Protein AF-A0A933G7M0-F1 (afdb_monomer_lite)

Secondary structure (DSSP, 8-state):
--HHHHHHHHHHHHHHS--TT--SS-GGGHHHHHHHHHTHHHHHHHHHHHHS-STTSGGGG-HHHHHHHHHHHHHHHHHHH---HHHHHHHHHHHHHHHHHHHHTTS-B-TTTTT----B------HHHHHHHHHHHHHHHHHHHHHHHHHHHHTS---S-TTHHHHHHHHSHHHHHHHHHHHHHHHHHHHHHHHHHHHHHHHHHHHHHTT-HHHHHHHHHHHHTSPPPSSTTHHHHHHHHHHHHTT-HHHHHHHHHHHHHH-TT-HHHHHHHHHHHHTSSS-HHHHHHHHHHHHHHHHHT-TT-TTHHHHHHHHHHHTT-PPP--S---------PPPP---

pLDDT: mean 84.25, std 14.49, range [33.34, 98.56]

Radius of gyration: 27.5 Å; chains: 1; bounding box: 57×63×83 Å

Sequence (343 aa):
MPVIGHAFVGLATAIEAAPATGLRRNPAIWAPGLVALAYLPDIVGRAVAFFRPGPWREMGHSVLLAVPLALISATGLVLLFGLTWRRSAVVASVSLGAHIGLDLLSGDHLLLWPASSASIGLSLAEEARAFILELLVFPALFVLFLLVRRVWTGHHPSGEGGSSAAAAFRTGGWSGVGLTALILVAASVTHGLGWLRHHQMAAAWNKCRQRDFAGALVLFDRASCWPAMPKPGRVDYARAEAHWAMGNRAAAEEYYLRSYRADPSYFWCVVDLANLYASAGQPLEWRRRHAEPYLQRLRTEFTDQPERLNLLARIDRKLGLEQPTSMSAAVAPSAVTVPSGPP

Structure (mmCIF, N/CA/C/O backbone):
data_AF-A0A933G7M0-F1
#
_entry.id   AF-A0A933G7M0-F1
#
loop_
_atom_site.group_PDB
_atom_site.id
_atom_site.type_symbol
_atom_site.label_atom_id
_atom_site.label_alt_id
_atom_site.label_comp_id
_atom_site.label_asym_id
_atom_site.label_entity_id
_atom_site.label_seq_id
_atom_site.pdbx_PDB_ins_code
_atom_site.Cartn_x
_atom_site.Cartn_y
_atom_site.Cartn_z
_atom_site.occupancy
_atom_site.B_iso_or_equiv
_atom_site.auth_seq_id
_atom_site.auth_comp_id
_atom_site.auth_asym_id
_atom_site.auth_atom_id
_atom_site.pdbx_PDB_model_num
ATOM 1 N N . MET A 1 1 ? -1.318 4.180 -7.403 1.00 63.06 1 MET A N 1
ATOM 2 C CA . MET A 1 1 ? 0.050 3.937 -7.903 1.00 63.06 1 MET A CA 1
ATOM 3 C C . MET A 1 1 ? -0.054 3.294 -9.274 1.00 63.06 1 MET A C 1
ATOM 5 O O . MET A 1 1 ? -0.647 2.214 -9.351 1.00 63.06 1 MET A O 1
ATOM 9 N N . PRO A 1 2 ? 0.481 3.942 -10.318 1.00 74.25 2 PRO A N 1
ATOM 10 C CA . PRO A 1 2 ? 0.277 3.592 -11.708 1.00 74.25 2 PRO A CA 1
ATOM 11 C C . PRO A 1 2 ? 1.276 2.535 -12.161 1.00 74.25 2 PRO A C 1
ATOM 13 O O . PRO A 1 2 ? 2.235 2.791 -12.891 1.00 74.25 2 PRO A O 1
ATOM 16 N N . VAL A 1 3 ? 1.063 1.309 -11.706 1.00 79.38 3 VAL A N 1
ATOM 17 C CA . VAL A 1 3 ? 2.051 0.238 -11.855 1.00 79.38 3 VAL A CA 1
ATOM 18 C C . VAL A 1 3 ? 2.267 -0.140 -13.299 1.00 79.38 3 VAL A C 1
ATOM 20 O O . VAL A 1 3 ? 3.405 -0.372 -13.697 1.00 79.38 3 VAL A O 1
ATOM 23 N N . ILE A 1 4 ? 1.212 -0.151 -14.105 1.00 84.00 4 ILE A N 1
ATOM 24 C CA . ILE A 1 4 ? 1.349 -0.395 -15.539 1.00 84.00 4 ILE A CA 1
ATOM 25 C C . ILE A 1 4 ? 2.168 0.739 -16.177 1.00 84.00 4 ILE A C 1
ATOM 27 O O . ILE A 1 4 ? 3.066 0.480 -16.980 1.00 84.00 4 ILE A O 1
ATOM 31 N N . GLY A 1 5 ? 1.940 1.982 -15.745 1.00 85.12 5 GLY A N 1
ATOM 32 C CA . GLY A 1 5 ? 2.706 3.149 -16.174 1.00 85.12 5 GLY A CA 1
ATOM 33 C C . GLY A 1 5 ? 4.204 3.028 -15.905 1.00 85.12 5 GLY A C 1
ATOM 34 O O . GLY A 1 5 ? 4.998 3.304 -16.803 1.00 85.12 5 GLY A O 1
ATOM 35 N N . HIS A 1 6 ? 4.604 2.530 -14.732 1.00 89.19 6 HIS A N 1
ATOM 36 C CA . HIS A 1 6 ? 6.018 2.316 -14.389 1.00 89.19 6 HIS A CA 1
ATOM 37 C C . HIS A 1 6 ? 6.713 1.355 -15.359 1.00 89.19 6 HIS A C 1
ATOM 39 O O . HIS A 1 6 ? 7.817 1.634 -15.834 1.00 89.19 6 HIS A O 1
ATOM 45 N N . ALA A 1 7 ? 6.055 0.258 -15.739 1.00 88.38 7 ALA A N 1
ATOM 46 C CA . ALA A 1 7 ? 6.636 -0.648 -16.722 1.00 88.38 7 ALA A CA 1
ATOM 47 C C . ALA A 1 7 ? 6.765 -0.010 -18.109 1.00 88.38 7 ALA A C 1
ATOM 49 O O . ALA A 1 7 ? 7.774 -0.216 -18.785 1.00 88.38 7 ALA A O 1
ATOM 50 N N . PHE A 1 8 ? 5.790 0.799 -18.530 1.00 87.50 8 PHE A N 1
ATOM 51 C CA . PHE A 1 8 ? 5.883 1.524 -19.797 1.00 87.50 8 PHE A CA 1
ATOM 52 C C . PHE A 1 8 ? 6.960 2.609 -19.785 1.00 87.50 8 PHE A C 1
ATOM 54 O O . PHE A 1 8 ? 7.639 2.779 -20.797 1.00 87.50 8 PHE A O 1
ATOM 61 N N . VAL A 1 9 ? 7.198 3.270 -18.648 1.00 89.06 9 VAL A N 1
ATOM 62 C CA . VAL A 1 9 ? 8.364 4.147 -18.457 1.00 89.06 9 VAL A CA 1
ATOM 63 C C . VAL A 1 9 ? 9.659 3.361 -18.639 1.00 89.06 9 VAL A C 1
ATOM 65 O O . VAL A 1 9 ? 10.527 3.794 -19.397 1.00 89.06 9 VAL A O 1
ATOM 68 N N . GLY A 1 10 ? 9.785 2.186 -18.019 1.00 88.50 10 GLY A N 1
ATOM 69 C CA . GLY A 1 10 ? 10.958 1.328 -18.195 1.00 88.50 10 GLY A CA 1
ATOM 70 C C . GLY A 1 10 ? 11.163 0.890 -19.649 1.00 88.50 10 GLY A C 1
ATOM 71 O O . GLY A 1 10 ? 12.285 0.922 -20.154 1.00 88.50 10 GLY A O 1
ATOM 72 N N . LEU A 1 11 ? 10.081 0.560 -20.362 1.00 88.12 11 LEU A N 1
ATOM 73 C CA . LEU A 1 11 ? 10.127 0.191 -21.779 1.00 88.12 11 LEU A CA 1
ATOM 74 C C . LEU A 1 11 ? 10.505 1.361 -22.686 1.00 88.12 11 LEU A C 1
ATOM 76 O O . LEU A 1 11 ? 11.382 1.207 -23.535 1.00 88.12 11 LEU A O 1
ATOM 80 N N . ALA A 1 12 ? 9.885 2.526 -22.504 1.00 87.06 12 ALA A N 1
ATOM 81 C CA . ALA A 1 12 ? 10.227 3.735 -23.247 1.00 87.06 12 ALA A CA 1
ATOM 82 C C . ALA A 1 12 ? 11.693 4.118 -23.003 1.00 87.06 12 ALA A C 1
ATOM 84 O O . ALA A 1 12 ? 12.441 4.347 -23.953 1.00 87.06 12 ALA A O 1
ATOM 85 N N . THR A 1 13 ? 12.141 4.059 -21.745 1.00 87.50 13 THR A N 1
ATOM 86 C CA . THR A 1 13 ? 13.546 4.268 -21.379 1.00 87.50 13 THR A CA 1
ATOM 87 C C . THR A 1 13 ? 14.458 3.269 -22.087 1.00 87.50 13 THR A C 1
ATOM 89 O O . THR A 1 13 ? 15.467 3.669 -22.662 1.00 87.50 13 THR A O 1
ATOM 92 N N . ALA A 1 14 ? 14.105 1.981 -22.121 1.00 88.12 14 ALA A N 1
ATOM 93 C CA . ALA A 1 14 ? 14.899 0.960 -22.805 1.00 88.12 14 ALA A CA 1
ATOM 94 C C . ALA A 1 14 ? 15.007 1.190 -24.310 1.00 88.12 14 ALA A C 1
ATOM 96 O O . ALA A 1 14 ? 16.059 0.939 -24.903 1.00 88.12 14 ALA A O 1
ATOM 97 N N . ILE A 1 15 ? 13.931 1.680 -24.912 1.00 85.44 15 ILE A N 1
ATOM 98 C CA . ILE A 1 15 ? 13.841 1.975 -26.333 1.00 85.44 15 ILE A CA 1
ATOM 99 C C . ILE A 1 15 ? 14.702 3.188 -26.712 1.00 85.44 15 ILE A C 1
ATOM 101 O O . ILE A 1 15 ? 15.430 3.124 -27.706 1.00 85.44 15 ILE A O 1
ATOM 105 N N . GLU A 1 16 ? 14.637 4.270 -25.935 1.00 86.19 16 GLU A N 1
ATOM 106 C CA . GLU A 1 16 ? 15.383 5.509 -26.201 1.00 86.19 16 GLU A CA 1
ATOM 107 C C . GLU A 1 16 ? 16.853 5.408 -25.798 1.00 86.19 16 GLU A C 1
ATOM 109 O O . GLU A 1 16 ? 17.745 5.916 -26.477 1.00 86.19 16 GLU A O 1
ATOM 114 N N . ALA A 1 17 ? 17.140 4.699 -24.710 1.00 86.06 17 ALA A N 1
ATOM 115 C CA . ALA A 1 17 ? 18.491 4.570 -24.195 1.00 86.06 17 ALA A CA 1
ATOM 116 C C . ALA A 1 17 ? 19.288 3.423 -24.825 1.00 86.06 17 ALA A C 1
ATOM 118 O O . ALA A 1 17 ? 20.435 3.211 -24.417 1.00 86.06 17 ALA A O 1
ATOM 119 N N . ALA A 1 18 ? 18.749 2.710 -25.818 1.00 82.25 18 ALA A N 1
ATOM 120 C CA . ALA A 1 18 ? 19.466 1.644 -26.511 1.00 82.25 18 ALA A CA 1
ATOM 121 C C . ALA A 1 18 ? 20.740 2.184 -27.211 1.00 82.25 18 ALA A C 1
ATOM 123 O O . ALA A 1 18 ? 20.692 3.193 -27.924 1.00 82.25 18 ALA A O 1
ATOM 124 N N . PRO A 1 19 ? 21.926 1.589 -26.996 1.00 74.69 19 PRO A N 1
ATOM 125 C CA . PRO A 1 19 ? 23.157 2.030 -27.656 1.00 74.69 19 PRO A CA 1
ATOM 126 C C . PRO A 1 19 ? 23.149 1.764 -29.167 1.00 74.69 19 PRO A C 1
ATOM 128 O O . PRO A 1 19 ? 22.773 0.686 -29.609 1.00 74.69 19 PRO A O 1
ATOM 131 N N . ALA A 1 20 ? 23.624 2.746 -29.949 1.00 69.25 20 ALA A N 1
ATOM 132 C CA . ALA A 1 20 ? 23.704 2.705 -31.417 1.00 69.25 20 ALA A CA 1
ATOM 133 C C . ALA A 1 20 ? 24.490 1.498 -31.960 1.00 69.25 20 ALA A C 1
ATOM 135 O O . ALA A 1 20 ? 24.137 0.920 -32.979 1.00 69.25 20 ALA A O 1
ATOM 136 N N . THR A 1 21 ? 25.543 1.101 -31.252 1.00 67.94 21 THR A N 1
ATOM 137 C CA . THR A 1 21 ? 26.422 -0.017 -31.612 1.00 67.94 21 THR A CA 1
ATOM 138 C C . THR A 1 21 ? 25.976 -1.352 -31.009 1.00 67.94 21 THR A C 1
ATOM 140 O O . THR A 1 21 ? 26.720 -2.329 -31.058 1.00 67.94 21 THR A O 1
ATOM 143 N N . GLY A 1 22 ? 24.774 -1.407 -30.427 1.00 67.44 22 GLY A N 1
ATOM 144 C CA . GLY A 1 22 ? 24.314 -2.541 -29.638 1.00 67.44 22 GLY A CA 1
ATOM 145 C C . GLY A 1 22 ? 24.934 -2.579 -28.238 1.00 67.44 22 GLY A C 1
ATOM 146 O O . GLY A 1 22 ? 25.859 -1.838 -27.896 1.00 67.44 22 GLY A O 1
ATOM 147 N N . LEU A 1 23 ? 24.364 -3.418 -27.377 1.00 74.12 23 LEU A N 1
ATOM 148 C CA . LEU A 1 23 ? 24.866 -3.619 -26.021 1.00 74.12 23 LEU A CA 1
ATOM 149 C C . LEU A 1 23 ? 26.062 -4.562 -26.067 1.00 74.12 23 LEU A C 1
ATOM 151 O O . LEU A 1 23 ? 25.980 -5.644 -26.642 1.00 74.12 23 LEU A O 1
ATOM 155 N N . ARG A 1 24 ? 27.163 -4.174 -25.417 1.00 74.25 24 ARG A N 1
ATOM 156 C CA . ARG A 1 24 ? 28.366 -5.017 -25.339 1.00 74.25 24 ARG A CA 1
ATOM 157 C C . ARG A 1 24 ? 28.143 -6.271 -24.493 1.00 74.25 24 ARG A C 1
ATOM 159 O O . ARG A 1 24 ? 28.852 -7.255 -24.670 1.00 74.25 24 ARG A O 1
ATOM 166 N N . ARG A 1 25 ? 27.207 -6.214 -23.540 1.00 79.75 25 ARG A N 1
ATOM 167 C CA . ARG A 1 25 ? 26.919 -7.275 -22.569 1.00 79.75 25 ARG A CA 1
ATOM 168 C C . ARG A 1 25 ? 25.414 -7.438 -22.390 1.00 79.75 25 ARG A C 1
ATOM 170 O O . ARG A 1 25 ? 24.691 -6.448 -22.330 1.00 79.75 25 ARG A O 1
ATOM 177 N N . ASN A 1 26 ? 24.979 -8.692 -22.284 1.00 80.75 26 ASN A N 1
ATOM 178 C CA . ASN A 1 26 ? 23.635 -9.105 -21.872 1.00 80.75 26 ASN A CA 1
ATOM 179 C C . ASN A 1 26 ? 22.466 -8.354 -22.554 1.00 80.75 26 ASN A C 1
ATOM 181 O O . ASN A 1 26 ? 21.594 -7.826 -21.862 1.00 80.75 26 ASN A O 1
ATOM 185 N N . PRO A 1 27 ? 22.386 -8.313 -23.898 1.00 81.06 27 PRO A N 1
ATOM 186 C CA . PRO A 1 27 ? 21.307 -7.604 -24.593 1.00 81.06 27 PRO A CA 1
ATOM 187 C C . PRO A 1 27 ? 19.905 -8.117 -24.222 1.00 81.06 27 PRO A C 1
ATOM 189 O O . PRO A 1 27 ? 18.958 -7.338 -24.174 1.00 81.06 27 PRO A O 1
ATOM 192 N N . ALA A 1 28 ? 19.780 -9.406 -23.887 1.00 83.06 28 ALA A N 1
ATOM 193 C CA . ALA A 1 28 ? 18.511 -10.038 -23.525 1.00 83.06 28 ALA A CA 1
ATOM 194 C C . ALA A 1 28 ? 17.873 -9.485 -22.237 1.00 83.06 28 ALA A C 1
ATOM 196 O O . ALA A 1 28 ? 16.652 -9.495 -22.114 1.00 83.06 28 ALA A O 1
ATOM 197 N N . ILE A 1 29 ? 18.665 -8.973 -21.286 1.00 87.56 29 ILE A N 1
ATOM 198 C CA . ILE A 1 29 ? 18.146 -8.460 -20.002 1.00 87.56 29 ILE A CA 1
ATOM 199 C C . ILE A 1 29 ? 18.012 -6.935 -19.978 1.00 87.56 29 ILE A C 1
ATOM 201 O O . ILE A 1 29 ? 17.680 -6.375 -18.941 1.00 87.56 29 ILE A O 1
ATOM 205 N N . TRP A 1 30 ? 18.250 -6.246 -21.097 1.00 89.75 30 TRP A N 1
ATOM 206 C CA . TRP A 1 30 ? 18.205 -4.783 -21.158 1.00 89.75 30 TRP A CA 1
ATOM 207 C C . TRP A 1 30 ? 16.830 -4.208 -20.828 1.00 89.75 30 TRP A C 1
ATOM 209 O O . TRP A 1 30 ? 16.683 -3.459 -19.863 1.00 89.75 30 TRP A O 1
ATOM 219 N N . ALA A 1 31 ? 15.816 -4.586 -21.610 1.00 88.81 31 ALA A N 1
ATOM 220 C CA . ALA A 1 31 ? 14.456 -4.114 -21.391 1.00 88.81 31 ALA A CA 1
ATOM 221 C C . ALA A 1 31 ? 13.898 -4.593 -20.036 1.00 88.81 31 ALA A C 1
ATOM 223 O O . ALA A 1 31 ? 13.424 -3.745 -19.281 1.00 88.81 31 ALA A O 1
ATOM 224 N N . PRO A 1 32 ? 14.025 -5.881 -19.646 1.00 87.69 32 PRO A N 1
ATOM 225 C CA . PRO A 1 32 ? 13.649 -6.324 -18.304 1.00 87.69 32 PRO A CA 1
ATOM 226 C C . PRO A 1 32 ? 14.359 -5.563 -17.181 1.00 87.69 32 PRO A C 1
ATOM 228 O O . PRO A 1 32 ? 13.724 -5.196 -16.199 1.00 87.69 32 PRO A O 1
ATOM 231 N N . GLY A 1 33 ? 15.657 -5.292 -17.331 1.00 92.12 33 GLY A N 1
ATOM 232 C CA . GLY A 1 33 ? 16.458 -4.577 -16.341 1.00 92.12 33 GLY A CA 1
ATOM 233 C C . GLY A 1 33 ? 16.009 -3.131 -16.150 1.00 92.12 33 GLY A C 1
ATOM 234 O O . GLY A 1 33 ? 15.953 -2.661 -15.019 1.00 92.12 33 GLY A O 1
ATOM 235 N N . LEU A 1 34 ? 15.627 -2.437 -17.225 1.00 93.06 34 LEU A N 1
ATOM 236 C CA . LEU A 1 34 ? 15.107 -1.069 -17.130 1.00 93.06 34 LEU A CA 1
ATOM 237 C C . LEU A 1 34 ? 13.656 -1.002 -16.653 1.00 93.06 34 LEU A C 1
ATOM 239 O O . LEU A 1 34 ? 13.300 -0.076 -15.932 1.00 93.06 34 LEU A O 1
ATOM 243 N N . VAL A 1 35 ? 12.836 -2.003 -16.973 1.00 91.56 35 VAL A N 1
ATOM 244 C CA . VAL A 1 35 ? 11.523 -2.167 -16.334 1.00 91.56 35 VAL A CA 1
ATOM 245 C C . VAL A 1 35 ? 11.691 -2.396 -14.833 1.00 91.56 35 VAL A C 1
ATOM 247 O O . VAL A 1 35 ? 11.048 -1.718 -14.041 1.00 91.56 35 VAL A O 1
ATOM 250 N N . ALA A 1 36 ? 12.599 -3.285 -14.423 1.00 91.69 36 ALA A N 1
ATOM 251 C CA . ALA A 1 36 ? 12.898 -3.515 -13.012 1.00 91.69 36 ALA A CA 1
ATOM 252 C C . ALA A 1 36 ? 13.442 -2.253 -12.324 1.00 91.69 36 ALA A C 1
ATOM 254 O O . ALA A 1 36 ? 13.050 -1.954 -11.200 1.00 91.69 36 ALA A O 1
ATOM 255 N N . LEU A 1 37 ? 14.288 -1.478 -13.011 1.00 93.88 37 LEU A N 1
ATOM 256 C CA . LEU A 1 37 ? 14.781 -0.193 -12.520 1.00 93.88 37 LEU A CA 1
ATOM 257 C C . LEU A 1 37 ? 13.643 0.806 -12.286 1.00 93.88 37 LEU A C 1
ATOM 259 O O . LEU A 1 37 ? 13.630 1.482 -11.261 1.00 93.88 37 LEU A O 1
ATOM 263 N N . ALA A 1 38 ? 12.661 0.855 -13.185 1.00 93.12 38 ALA A N 1
ATOM 264 C CA . ALA A 1 38 ? 11.468 1.675 -13.012 1.00 93.12 38 ALA A CA 1
ATOM 265 C C . ALA A 1 38 ? 10.574 1.213 -11.846 1.00 93.12 38 ALA A C 1
ATOM 267 O O . ALA A 1 38 ? 9.730 1.984 -11.420 1.00 93.12 38 ALA A O 1
ATOM 268 N N . TYR A 1 39 ? 10.756 0.004 -11.304 1.00 90.81 39 TYR A N 1
ATOM 269 C CA . TYR A 1 39 ? 10.096 -0.476 -10.078 1.00 90.81 39 TYR A CA 1
ATOM 270 C C . TYR A 1 39 ? 10.997 -0.440 -8.841 1.00 90.81 39 TYR A C 1
ATOM 272 O O . TYR A 1 39 ? 10.568 -0.814 -7.750 1.00 90.81 39 TYR A O 1
ATOM 280 N N . LEU A 1 40 ? 12.257 -0.026 -8.978 1.00 92.69 40 LEU A N 1
ATOM 281 C CA . LEU A 1 40 ? 13.210 -0.064 -7.876 1.00 92.69 40 LEU A CA 1
ATOM 282 C C . LEU A 1 40 ? 12.726 0.698 -6.627 1.00 92.69 40 LEU A C 1
ATOM 284 O O . LEU A 1 40 ? 12.886 0.149 -5.536 1.00 92.69 40 LEU A O 1
ATOM 288 N N . PRO A 1 41 ? 12.096 1.886 -6.735 1.00 91.12 41 PRO A N 1
ATOM 289 C CA . PRO A 1 41 ? 11.570 2.591 -5.566 1.00 91.12 41 PRO A CA 1
ATOM 290 C C . PRO A 1 41 ? 10.542 1.773 -4.770 1.00 91.12 41 PRO A C 1
ATOM 292 O O . PRO A 1 41 ? 10.661 1.651 -3.549 1.00 91.12 41 PRO A O 1
ATOM 295 N N . ASP A 1 42 ? 9.599 1.128 -5.465 1.00 89.12 42 ASP A N 1
ATOM 296 C CA . ASP A 1 42 ? 8.603 0.224 -4.878 1.00 89.12 42 ASP A CA 1
ATOM 297 C C . ASP A 1 42 ? 9.260 -0.965 -4.169 1.00 89.12 42 ASP A C 1
ATOM 299 O O . ASP A 1 42 ? 8.886 -1.330 -3.050 1.00 89.12 42 ASP A O 1
ATOM 303 N N . ILE A 1 43 ? 10.240 -1.590 -4.830 1.00 89.38 43 ILE A N 1
ATOM 304 C CA . ILE A 1 43 ? 10.958 -2.754 -4.302 1.00 89.38 43 ILE A CA 1
ATOM 305 C C . ILE A 1 43 ? 11.699 -2.369 -3.022 1.00 89.38 43 ILE A C 1
ATOM 307 O O . ILE A 1 43 ? 11.594 -3.079 -2.022 1.00 89.38 43 ILE A O 1
ATOM 311 N N . VAL A 1 44 ? 12.400 -1.234 -3.028 1.00 90.44 44 VAL A N 1
ATOM 312 C CA . VAL A 1 44 ? 13.127 -0.722 -1.861 1.00 90.44 44 VAL A CA 1
ATOM 313 C C . VAL A 1 44 ? 12.158 -0.391 -0.729 1.00 90.44 44 VAL A C 1
ATOM 315 O O . VAL A 1 44 ? 12.369 -0.849 0.392 1.00 90.44 44 VAL A O 1
ATOM 318 N N . GLY A 1 45 ? 11.064 0.324 -1.009 1.00 87.19 45 GLY A N 1
ATOM 319 C CA . GLY A 1 45 ? 10.053 0.655 -0.001 1.00 87.19 45 GLY A CA 1
ATOM 320 C C . GLY A 1 45 ? 9.444 -0.591 0.647 1.00 87.19 45 GLY A C 1
ATOM 321 O O . GLY A 1 45 ? 9.320 -0.662 1.869 1.00 87.19 45 GLY A O 1
ATOM 322 N N . ARG A 1 46 ? 9.126 -1.623 -0.147 1.00 85.00 46 ARG A N 1
ATOM 323 C CA . ARG A 1 46 ? 8.614 -2.906 0.370 1.00 85.00 46 ARG A CA 1
ATOM 324 C C . ARG A 1 46 ? 9.669 -3.690 1.146 1.00 85.00 46 ARG A C 1
ATOM 326 O O . ARG A 1 46 ? 9.339 -4.252 2.186 1.00 85.00 46 ARG A O 1
ATOM 333 N N . ALA A 1 47 ? 10.912 -3.723 0.670 1.00 88.38 47 ALA A N 1
ATOM 334 C CA . ALA A 1 47 ? 12.004 -4.404 1.356 1.00 88.38 47 ALA A CA 1
ATOM 335 C C . ALA A 1 47 ? 12.275 -3.769 2.726 1.00 88.38 47 ALA A C 1
ATOM 337 O O . ALA A 1 47 ? 12.369 -4.480 3.720 1.00 88.38 47 ALA A O 1
ATOM 338 N N . VAL A 1 48 ? 12.323 -2.437 2.815 1.00 86.00 48 VAL A N 1
ATOM 339 C CA . VAL A 1 48 ? 12.516 -1.752 4.101 1.00 86.00 48 VAL A CA 1
ATOM 340 C C . VAL A 1 48 ? 11.310 -1.953 5.015 1.00 86.00 48 VAL A C 1
ATOM 342 O O . VAL A 1 48 ? 11.501 -2.292 6.180 1.00 86.00 48 VAL A O 1
ATOM 345 N N . ALA A 1 49 ? 10.083 -1.831 4.498 1.00 80.81 49 ALA A N 1
ATOM 346 C CA . ALA A 1 49 ? 8.870 -2.075 5.281 1.00 80.81 49 ALA A CA 1
ATOM 347 C C . ALA A 1 49 ? 8.792 -3.510 5.835 1.00 80.81 49 ALA A C 1
ATOM 349 O O . ALA A 1 49 ? 8.226 -3.724 6.905 1.00 80.81 49 ALA A O 1
ATOM 350 N N . PHE A 1 50 ? 9.382 -4.487 5.136 1.00 82.06 50 PHE A N 1
ATOM 351 C CA . PHE A 1 50 ? 9.487 -5.865 5.617 1.00 82.06 50 PHE A CA 1
ATOM 352 C C . PHE A 1 50 ? 10.387 -5.983 6.857 1.00 82.06 50 PHE A C 1
ATOM 354 O O . PHE A 1 50 ? 10.045 -6.699 7.794 1.00 82.06 50 PHE A O 1
ATOM 361 N N . PHE A 1 51 ? 11.516 -5.269 6.891 1.00 84.50 51 PHE A N 1
ATOM 362 C CA . PHE A 1 51 ? 12.442 -5.302 8.030 1.00 84.50 51 PHE A CA 1
ATOM 363 C C . PHE A 1 51 ? 12.070 -4.331 9.153 1.00 84.50 51 PHE A C 1
ATOM 365 O O . PHE A 1 51 ? 12.457 -4.545 10.302 1.00 84.50 51 PHE A O 1
ATOM 372 N N . ARG A 1 52 ? 11.349 -3.251 8.840 1.00 80.38 52 ARG A N 1
ATOM 373 C CA . ARG A 1 52 ? 11.004 -2.204 9.798 1.00 80.38 52 ARG A CA 1
ATOM 374 C C . ARG A 1 52 ? 9.563 -1.725 9.590 1.00 80.38 52 ARG A C 1
ATOM 376 O O . ARG A 1 52 ? 9.308 -0.962 8.657 1.00 80.38 52 ARG A O 1
ATOM 383 N N . PRO A 1 53 ? 8.629 -2.108 10.479 1.00 69.50 53 PRO A N 1
ATOM 384 C CA . PRO A 1 53 ? 7.277 -1.564 10.466 1.00 69.50 53 PRO A CA 1
ATOM 385 C C . PRO A 1 53 ? 7.323 -0.041 10.661 1.00 69.50 53 PRO A C 1
ATOM 387 O O . PRO A 1 53 ? 8.083 0.459 11.494 1.00 69.50 53 PRO A O 1
ATOM 390 N N . GLY A 1 54 ? 6.538 0.706 9.886 1.00 71.81 54 GLY A N 1
ATOM 391 C CA . GLY A 1 54 ? 6.457 2.168 9.972 1.00 71.81 54 GLY A CA 1
ATOM 392 C C . GLY A 1 54 ? 6.254 2.835 8.608 1.00 71.81 54 GLY A C 1
ATOM 393 O O . GLY A 1 54 ? 6.033 2.127 7.622 1.00 71.81 54 GLY A O 1
ATOM 394 N N . PRO A 1 55 ? 6.386 4.175 8.525 1.00 71.44 55 PRO A N 1
ATOM 395 C CA . PRO A 1 55 ? 6.196 4.956 7.298 1.00 71.44 55 PRO A CA 1
ATOM 396 C C . PRO A 1 55 ? 7.397 4.837 6.332 1.00 71.44 55 PRO A C 1
ATOM 398 O O . PRO A 1 55 ? 7.833 5.789 5.686 1.00 71.44 55 PRO A O 1
ATOM 401 N N . TRP A 1 56 ? 8.013 3.655 6.286 1.00 80.38 56 TRP A N 1
ATOM 402 C CA . TRP A 1 56 ? 9.172 3.353 5.449 1.00 80.38 56 TRP A CA 1
ATOM 403 C C . TRP A 1 56 ? 8.777 2.945 4.035 1.00 80.38 56 TRP A C 1
ATOM 405 O O . TRP A 1 56 ? 9.627 2.802 3.160 1.00 80.38 56 TRP A O 1
ATOM 415 N N . ARG A 1 57 ? 7.485 2.739 3.787 1.00 75.88 57 ARG A N 1
ATOM 416 C CA . ARG A 1 57 ? 6.995 2.432 2.447 1.00 75.88 57 ARG A CA 1
ATOM 417 C C . ARG A 1 57 ? 6.991 3.688 1.578 1.00 75.88 57 ARG A C 1
ATOM 419 O O . ARG A 1 57 ? 7.328 3.636 0.400 1.00 75.88 57 ARG A O 1
ATOM 426 N N . GLU A 1 58 ? 6.653 4.817 2.183 1.00 80.75 58 GLU A N 1
ATOM 427 C CA . GLU A 1 58 ? 6.641 6.154 1.599 1.00 80.75 58 GLU A CA 1
ATOM 428 C C . GLU A 1 58 ? 8.056 6.586 1.188 1.00 80.75 58 GLU A C 1
ATOM 430 O O . GLU A 1 58 ? 8.221 7.326 0.222 1.00 80.75 58 GLU A O 1
ATOM 435 N N . MET A 1 59 ? 9.069 6.023 1.855 1.00 83.94 59 MET A N 1
ATOM 436 C CA . MET A 1 59 ? 10.499 6.206 1.610 1.00 83.94 59 MET A CA 1
ATOM 437 C C . MET A 1 59 ? 10.899 5.999 0.144 1.00 83.94 59 MET A C 1
ATOM 439 O O . MET A 1 59 ? 11.710 6.757 -0.384 1.00 83.94 59 MET A O 1
ATOM 443 N N . GLY A 1 60 ? 10.318 4.994 -0.524 1.00 83.69 60 GLY A N 1
ATOM 444 C CA . GLY A 1 60 ? 10.614 4.700 -1.929 1.00 83.69 60 GLY A CA 1
ATOM 445 C C . GLY A 1 60 ? 10.379 5.908 -2.840 1.00 83.69 60 GLY A C 1
ATOM 446 O O . GLY A 1 60 ? 11.166 6.163 -3.741 1.00 83.69 60 GLY A O 1
ATOM 447 N N . HIS A 1 61 ? 9.375 6.726 -2.537 1.00 87.44 61 HIS A N 1
ATOM 448 C CA . HIS A 1 61 ? 8.907 7.811 -3.405 1.00 87.44 61 HIS A CA 1
ATOM 449 C C . HIS A 1 61 ? 9.537 9.170 -3.073 1.00 87.44 61 HIS A C 1
ATOM 451 O O . HIS A 1 61 ? 9.087 10.205 -3.564 1.00 87.44 61 HIS A O 1
ATOM 457 N N . SER A 1 62 ? 10.578 9.189 -2.236 1.00 91.06 62 SER A N 1
ATOM 458 C CA . SER A 1 62 ? 11.312 10.410 -1.916 1.00 91.06 62 SER A CA 1
ATOM 459 C C . SER A 1 62 ? 12.325 10.757 -3.006 1.00 91.06 62 SER A C 1
ATOM 461 O O . SER A 1 62 ? 13.185 9.948 -3.368 1.00 91.06 62 SER A O 1
ATOM 463 N N . VAL A 1 63 ? 12.308 12.013 -3.460 1.00 90.19 63 VAL A N 1
ATOM 464 C CA . VAL A 1 63 ? 13.324 12.555 -4.379 1.00 90.19 63 VAL A CA 1
ATOM 465 C C . VAL A 1 63 ? 14.714 12.498 -3.751 1.00 90.19 63 VAL A C 1
ATOM 467 O O . VAL A 1 63 ? 15.691 12.217 -4.447 1.00 90.19 63 VAL A O 1
ATOM 470 N N . LEU A 1 64 ? 14.815 12.697 -2.433 1.00 91.06 64 LEU A N 1
ATOM 471 C CA . LEU A 1 64 ? 16.096 12.633 -1.727 1.00 91.06 64 LEU A CA 1
ATOM 472 C C . LEU A 1 64 ? 16.713 11.232 -1.788 1.00 91.06 64 LEU A C 1
ATOM 474 O O . LEU A 1 64 ? 17.935 11.113 -1.814 1.00 91.06 64 LEU A O 1
ATOM 478 N N . LEU A 1 65 ? 15.890 10.181 -1.860 1.00 90.31 65 LEU A N 1
ATOM 479 C CA . LEU A 1 65 ? 16.352 8.798 -2.002 1.00 90.31 65 LEU A CA 1
ATOM 480 C C . LEU A 1 65 ? 16.518 8.354 -3.450 1.00 90.31 65 LEU A C 1
ATOM 482 O O . LEU A 1 65 ? 17.349 7.488 -3.730 1.00 90.31 65 LEU A O 1
ATOM 486 N N . ALA A 1 66 ? 15.814 8.985 -4.385 1.00 91.69 66 ALA A N 1
ATOM 487 C CA . ALA A 1 66 ? 16.034 8.743 -5.802 1.00 91.69 66 ALA A CA 1
ATOM 488 C C . ALA A 1 66 ? 17.452 9.103 -6.243 1.00 91.69 66 ALA A C 1
ATOM 490 O O . ALA A 1 66 ? 18.000 8.412 -7.093 1.00 91.69 66 ALA A O 1
ATOM 491 N N . VAL A 1 67 ? 18.079 10.124 -5.650 1.00 93.06 67 VAL A N 1
ATOM 492 C CA . VAL A 1 67 ? 19.464 10.508 -5.973 1.00 93.06 67 VAL A CA 1
ATOM 493 C C . VAL A 1 67 ? 20.466 9.377 -5.680 1.00 93.06 67 VAL A C 1
ATOM 495 O O . VAL A 1 67 ? 21.125 8.924 -6.620 1.00 93.06 67 VAL A O 1
ATOM 498 N N . PRO A 1 68 ? 20.601 8.861 -4.440 1.00 95.06 68 PRO A N 1
ATOM 499 C CA . PRO A 1 68 ? 21.503 7.745 -4.172 1.00 95.06 68 PRO A CA 1
ATOM 500 C C . PRO A 1 68 ? 21.091 6.470 -4.922 1.00 95.06 68 PRO A C 1
ATOM 502 O O . PRO A 1 68 ? 21.967 5.771 -5.432 1.00 95.06 68 PRO A O 1
ATOM 505 N N . LEU A 1 69 ? 19.789 6.189 -5.077 1.00 94.44 69 LEU A N 1
ATOM 506 C CA . LEU A 1 69 ? 19.327 5.052 -5.883 1.00 94.44 69 LEU A CA 1
ATOM 507 C C . LEU A 1 69 ? 19.734 5.177 -7.355 1.00 94.44 69 LEU A C 1
ATOM 509 O O . LEU A 1 69 ? 20.141 4.180 -7.952 1.00 94.44 69 LEU A O 1
ATOM 513 N N . ALA A 1 70 ? 19.691 6.379 -7.934 1.00 95.75 70 ALA A N 1
ATOM 514 C CA . ALA A 1 70 ? 20.123 6.633 -9.304 1.00 95.75 70 ALA A CA 1
ATOM 515 C C . ALA A 1 70 ? 21.623 6.369 -9.469 1.00 95.75 70 ALA A C 1
ATOM 517 O O . ALA A 1 70 ? 22.027 5.735 -10.441 1.00 95.75 70 ALA A O 1
ATOM 518 N N . LEU A 1 71 ? 22.449 6.788 -8.504 1.00 96.38 71 LEU A N 1
ATOM 519 C CA . LEU A 1 71 ? 23.897 6.546 -8.518 1.00 96.38 71 LEU A CA 1
ATOM 520 C C . LEU A 1 71 ? 24.239 5.051 -8.387 1.00 96.38 71 LEU A C 1
ATOM 522 O O . LEU A 1 71 ? 25.061 4.527 -9.144 1.00 96.38 71 LEU A O 1
ATOM 526 N N . ILE A 1 72 ? 23.578 4.335 -7.471 1.00 96.56 72 ILE A N 1
ATOM 527 C CA . ILE A 1 72 ? 23.753 2.881 -7.311 1.00 96.56 72 ILE A CA 1
ATOM 528 C C . ILE A 1 72 ? 23.335 2.162 -8.599 1.00 96.56 72 ILE A C 1
ATOM 530 O O . ILE A 1 72 ? 24.079 1.335 -9.133 1.00 96.56 72 ILE A O 1
ATOM 534 N N . SER A 1 73 ? 22.178 2.535 -9.146 1.00 96.06 73 SER A N 1
ATOM 535 C CA . SER A 1 73 ? 21.647 1.961 -10.382 1.00 96.06 73 SER A CA 1
ATOM 536 C C . SER A 1 73 ? 22.550 2.245 -11.576 1.00 96.06 73 SER A C 1
ATOM 538 O O . SER A 1 73 ? 22.792 1.350 -12.379 1.00 96.06 73 SER A O 1
ATOM 540 N N . ALA A 1 74 ? 23.117 3.451 -11.671 1.00 96.19 74 ALA A N 1
ATOM 541 C CA . ALA A 1 74 ? 24.078 3.802 -12.708 1.00 96.19 74 ALA A CA 1
ATOM 542 C C . ALA A 1 74 ? 25.298 2.872 -12.678 1.00 96.19 74 ALA A C 1
ATOM 544 O O . ALA A 1 74 ? 25.698 2.366 -13.725 1.00 96.19 74 ALA A O 1
ATOM 545 N N . THR A 1 75 ? 25.830 2.571 -11.488 1.00 96.50 75 THR A N 1
ATOM 546 C CA . THR A 1 75 ? 26.900 1.571 -11.317 1.00 96.50 75 THR A CA 1
ATOM 547 C C . THR A 1 75 ? 26.479 0.207 -11.843 1.00 96.50 75 THR A C 1
ATOM 549 O O . THR A 1 75 ? 27.197 -0.390 -12.646 1.00 96.50 75 THR A O 1
ATOM 552 N N . GLY A 1 76 ? 25.294 -0.265 -11.449 1.00 95.06 76 GLY A N 1
ATOM 553 C CA . GLY A 1 76 ? 24.745 -1.532 -11.927 1.00 95.06 76 GLY A CA 1
ATOM 554 C C . GLY A 1 76 ? 24.632 -1.579 -13.453 1.00 95.06 76 GLY A C 1
ATOM 555 O O . GLY A 1 76 ? 25.081 -2.539 -14.076 1.00 95.06 76 GLY A O 1
ATOM 556 N N . LEU A 1 77 ? 24.119 -0.513 -14.072 1.00 94.00 77 LEU A N 1
ATOM 557 C CA . LEU A 1 77 ? 23.985 -0.408 -15.526 1.00 94.00 77 LEU A CA 1
ATOM 558 C C . LEU A 1 77 ? 25.347 -0.407 -16.242 1.00 94.00 77 LEU A C 1
ATOM 560 O O . LEU A 1 77 ? 25.494 -1.077 -17.266 1.00 94.00 77 LEU A O 1
ATOM 564 N N . VAL A 1 78 ? 26.360 0.285 -15.705 1.00 94.44 78 VAL A N 1
ATOM 565 C CA . VAL A 1 78 ? 27.732 0.241 -16.245 1.00 94.44 78 VAL A CA 1
ATOM 566 C C . VAL A 1 78 ? 28.271 -1.188 -16.217 1.00 94.44 78 VAL A C 1
ATOM 568 O O . VAL A 1 78 ? 28.774 -1.675 -17.231 1.00 94.44 78 VAL A O 1
ATOM 571 N N . LEU A 1 79 ? 28.140 -1.878 -15.082 1.00 94.00 79 LEU A N 1
ATOM 572 C CA . LEU A 1 79 ? 28.676 -3.228 -14.902 1.00 94.00 79 LEU A CA 1
ATOM 573 C C . LEU A 1 79 ? 27.973 -4.256 -15.801 1.00 94.00 79 LEU A C 1
ATOM 575 O O . LEU A 1 79 ? 28.641 -5.050 -16.475 1.00 94.00 79 LEU A O 1
ATOM 579 N N . LEU A 1 80 ? 26.639 -4.212 -15.840 1.00 91.44 80 LEU A N 1
ATOM 580 C CA . LEU A 1 80 ? 25.801 -5.190 -16.536 1.00 91.44 80 LEU A CA 1
ATOM 581 C C . LEU A 1 80 ? 25.790 -5.007 -18.054 1.00 91.44 80 LEU A C 1
ATOM 583 O O . LEU A 1 80 ? 25.748 -6.004 -18.775 1.00 91.44 80 LEU A O 1
ATOM 587 N N . PHE A 1 81 ? 25.844 -3.760 -18.534 1.00 89.12 81 PHE A N 1
ATOM 588 C CA . PHE A 1 81 ? 25.614 -3.427 -19.945 1.00 89.12 81 PHE A CA 1
ATOM 589 C C . PHE A 1 81 ? 26.818 -2.783 -20.641 1.00 89.12 81 PHE A C 1
ATOM 591 O O . PHE A 1 81 ? 26.818 -2.635 -21.866 1.00 89.12 81 PHE A O 1
ATOM 598 N N . GLY A 1 82 ? 27.868 -2.426 -19.894 1.00 89.12 82 GLY A N 1
ATOM 599 C CA . GLY A 1 82 ? 29.076 -1.808 -20.445 1.00 89.12 82 GLY A CA 1
ATOM 600 C C . GLY A 1 82 ? 28.847 -0.393 -20.982 1.00 89.12 82 GLY A C 1
ATOM 601 O O . GLY A 1 82 ? 29.527 0.025 -21.920 1.00 89.12 82 GLY A O 1
ATOM 602 N N . LEU A 1 83 ? 27.866 0.328 -20.436 1.00 89.44 83 LEU A N 1
ATOM 603 C CA . LEU A 1 83 ? 27.598 1.725 -20.775 1.00 89.44 83 LEU A CA 1
ATOM 604 C C . LEU A 1 83 ? 28.630 2.655 -20.124 1.00 89.44 83 LEU A C 1
ATOM 606 O O . LEU A 1 83 ? 29.281 2.301 -19.144 1.00 89.44 83 LEU A O 1
ATOM 610 N N . THR A 1 84 ? 28.751 3.885 -20.629 1.00 92.56 84 THR A N 1
ATOM 611 C CA . THR A 1 84 ? 29.499 4.923 -19.908 1.00 92.56 84 THR A CA 1
ATOM 612 C C . THR A 1 84 ? 28.748 5.324 -18.639 1.00 92.56 84 THR A C 1
ATOM 614 O O . THR A 1 84 ? 27.512 5.296 -18.597 1.00 92.56 84 THR A O 1
ATOM 617 N N . TRP A 1 85 ? 29.487 5.745 -17.609 1.00 94.88 85 TRP A N 1
ATOM 618 C CA . TRP A 1 85 ? 28.899 6.220 -16.353 1.00 94.88 85 TRP A CA 1
ATOM 619 C C . TRP A 1 85 ? 27.870 7.332 -16.582 1.00 94.88 85 TRP A C 1
ATOM 621 O O . TRP A 1 85 ? 26.735 7.228 -16.128 1.00 94.88 85 TRP A O 1
ATOM 631 N N . ARG A 1 86 ? 28.231 8.353 -17.374 1.00 94.81 86 ARG A N 1
ATOM 632 C CA . ARG A 1 86 ? 27.352 9.491 -17.692 1.00 94.81 86 ARG A CA 1
ATOM 633 C C . ARG A 1 86 ? 26.019 9.045 -18.294 1.00 94.81 86 ARG A C 1
ATOM 635 O O . ARG A 1 86 ? 24.975 9.525 -17.870 1.00 94.81 86 ARG A O 1
ATOM 642 N N . ARG A 1 87 ? 26.042 8.125 -19.265 1.00 90.31 87 ARG A N 1
ATOM 643 C CA . ARG A 1 87 ? 24.816 7.613 -19.895 1.00 90.31 87 ARG A CA 1
ATOM 644 C C . ARG A 1 87 ? 23.973 6.827 -18.896 1.00 90.31 87 ARG A C 1
ATOM 646 O O . ARG A 1 87 ? 22.771 7.040 -18.829 1.00 90.31 87 ARG A O 1
ATOM 653 N N . SER A 1 88 ? 24.609 5.969 -18.106 1.00 92.88 88 SER A N 1
ATOM 654 C CA . SER A 1 88 ? 23.937 5.170 -17.075 1.00 92.88 88 SER A CA 1
ATOM 655 C C . SER A 1 88 ? 23.264 6.042 -16.016 1.00 92.88 88 SER A C 1
ATOM 657 O O . SER A 1 88 ? 22.122 5.783 -15.654 1.00 92.88 88 SER A O 1
ATOM 659 N N . ALA A 1 89 ? 23.935 7.113 -15.582 1.00 94.50 89 ALA A N 1
ATOM 660 C CA . ALA A 1 89 ? 23.386 8.088 -14.646 1.00 94.50 89 ALA A CA 1
ATOM 661 C C . ALA A 1 89 ? 22.155 8.800 -15.219 1.00 94.50 89 ALA A C 1
ATOM 663 O O . ALA A 1 89 ? 21.137 8.875 -14.545 1.00 94.50 89 ALA A O 1
ATOM 664 N N . VAL A 1 90 ? 22.203 9.254 -16.477 1.00 93.38 90 VAL A N 1
ATOM 665 C CA . VAL A 1 90 ? 21.040 9.883 -17.130 1.00 93.38 90 VAL A CA 1
ATOM 666 C C . VAL A 1 90 ? 19.865 8.908 -17.227 1.00 93.38 90 VAL A C 1
ATOM 668 O O . VAL A 1 90 ? 18.750 9.266 -16.865 1.00 93.38 90 VAL A O 1
ATOM 671 N N . VAL A 1 91 ? 20.111 7.672 -17.668 1.00 92.62 91 VAL A N 1
ATOM 672 C CA . VAL A 1 91 ? 19.074 6.636 -17.798 1.00 92.62 91 VAL A CA 1
ATOM 673 C C . VAL A 1 91 ? 18.415 6.336 -16.455 1.00 92.62 91 VAL A C 1
ATOM 675 O O . VAL A 1 91 ? 17.189 6.324 -16.365 1.00 92.62 91 VAL A O 1
ATOM 678 N N . ALA A 1 92 ? 19.219 6.138 -15.409 1.00 94.75 92 ALA A N 1
ATOM 679 C CA . ALA A 1 92 ? 18.705 5.875 -14.074 1.00 94.75 92 ALA A CA 1
ATOM 680 C C . ALA A 1 92 ? 17.910 7.065 -13.523 1.00 94.75 92 ALA A C 1
ATOM 682 O O . ALA A 1 92 ? 16.785 6.878 -13.067 1.00 94.75 92 ALA A O 1
ATOM 683 N N . SER A 1 93 ? 18.442 8.287 -13.629 1.00 94.06 93 SER A N 1
ATOM 684 C CA . SER A 1 93 ? 17.758 9.492 -13.152 1.00 94.06 93 SER A CA 1
ATOM 685 C C . SER A 1 93 ? 16.436 9.743 -13.874 1.00 94.06 93 SER A C 1
ATOM 687 O O . SER A 1 93 ? 15.450 10.069 -13.223 1.00 94.06 93 SER A O 1
ATOM 689 N N . VAL A 1 94 ? 16.384 9.564 -15.199 1.00 91.19 94 VAL A N 1
ATOM 690 C CA . VAL A 1 94 ? 15.141 9.726 -15.969 1.00 91.19 94 VAL A CA 1
ATOM 691 C C . VAL A 1 94 ? 14.125 8.654 -15.586 1.00 91.19 94 VAL A C 1
ATOM 693 O O . VAL A 1 94 ? 12.977 8.991 -15.317 1.00 91.19 94 VAL A O 1
ATOM 696 N N . SER A 1 95 ? 14.536 7.385 -15.505 1.00 92.50 95 SER A N 1
ATOM 697 C CA . SER A 1 95 ? 13.631 6.285 -15.150 1.00 92.50 95 SER A CA 1
ATOM 698 C C . SER A 1 95 ? 13.040 6.458 -13.748 1.00 92.50 95 SER A C 1
ATOM 700 O O . SER A 1 95 ? 11.834 6.312 -13.569 1.00 92.50 95 SER A O 1
ATOM 702 N N . LEU A 1 96 ? 13.877 6.782 -12.756 1.00 92.81 96 LEU A N 1
ATOM 703 C CA . LEU A 1 96 ? 13.443 6.973 -11.368 1.00 92.81 96 LEU A CA 1
ATOM 704 C C . LEU A 1 96 ? 12.655 8.277 -11.189 1.00 92.81 96 LEU A C 1
ATOM 706 O O . LEU A 1 96 ? 11.660 8.302 -10.470 1.00 92.81 96 LEU A O 1
ATOM 710 N N . GLY A 1 97 ? 13.057 9.351 -11.872 1.00 92.12 97 GLY A N 1
ATOM 711 C CA . GLY A 1 97 ? 12.330 10.619 -11.859 1.00 92.12 97 GLY A CA 1
ATOM 712 C C . GLY A 1 97 ? 10.943 10.498 -12.490 1.00 92.12 97 GLY A C 1
ATOM 713 O O . GLY A 1 97 ? 9.976 11.013 -11.940 1.00 92.12 97 GLY A O 1
ATOM 714 N N . ALA A 1 98 ? 10.823 9.770 -13.604 1.00 90.19 98 ALA A N 1
ATOM 715 C CA . ALA A 1 98 ? 9.539 9.494 -14.241 1.00 90.19 98 ALA A CA 1
ATOM 716 C C . ALA A 1 98 ? 8.641 8.604 -13.369 1.00 90.19 98 ALA A C 1
ATOM 718 O O . ALA A 1 98 ? 7.445 8.867 -13.290 1.00 90.19 98 ALA A O 1
ATOM 719 N N . HIS A 1 99 ? 9.207 7.611 -12.674 1.00 90.81 99 HIS A N 1
ATOM 720 C CA . HIS A 1 99 ? 8.479 6.837 -11.664 1.00 90.81 99 HIS A CA 1
ATOM 721 C C . HIS A 1 99 ? 7.890 7.753 -10.579 1.00 90.81 99 HIS A C 1
ATOM 723 O O . HIS A 1 99 ? 6.679 7.786 -10.395 1.00 90.81 99 HIS A O 1
ATOM 729 N N . ILE A 1 100 ? 8.723 8.577 -9.930 1.00 89.81 100 ILE A N 1
ATOM 730 C CA . ILE A 1 100 ? 8.254 9.509 -8.890 1.00 89.81 100 ILE A CA 1
ATOM 731 C C . ILE A 1 100 ? 7.216 10.488 -9.444 1.00 89.81 100 ILE A C 1
ATOM 733 O O . ILE A 1 100 ? 6.229 10.784 -8.779 1.00 89.81 100 ILE A O 1
ATOM 737 N N . GLY A 1 101 ? 7.419 10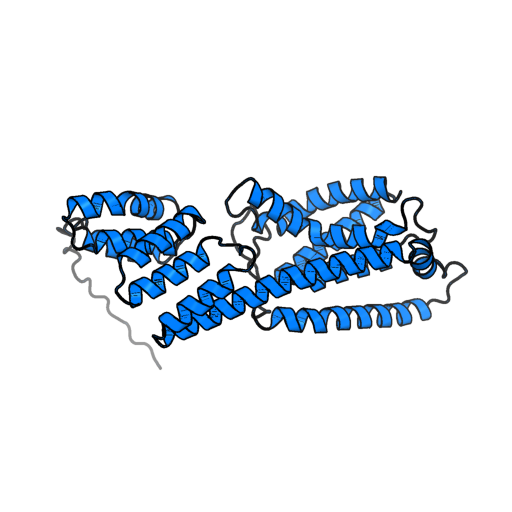.987 -10.665 1.00 88.25 101 GLY A N 1
ATOM 738 C CA . GLY A 1 101 ? 6.472 11.880 -11.325 1.00 88.25 101 GLY A CA 1
ATOM 739 C C . GLY A 1 101 ? 5.101 11.236 -11.540 1.00 88.25 101 GLY A C 1
ATOM 740 O O . GLY A 1 101 ? 4.084 11.878 -11.295 1.00 88.25 101 GLY A O 1
ATOM 741 N N . LEU A 1 102 ? 5.060 9.967 -11.954 1.00 85.69 102 LEU A N 1
ATOM 742 C CA . LEU A 1 102 ? 3.811 9.224 -12.118 1.00 85.69 102 LEU A CA 1
ATOM 743 C C . LEU A 1 102 ? 3.102 8.966 -10.782 1.00 85.69 102 LEU A C 1
ATOM 745 O O . LEU A 1 102 ? 1.875 9.064 -10.702 1.00 85.69 102 LEU A O 1
ATOM 749 N N . ASP A 1 103 ? 3.861 8.696 -9.728 1.00 83.25 103 ASP A N 1
ATOM 750 C CA . ASP A 1 103 ? 3.3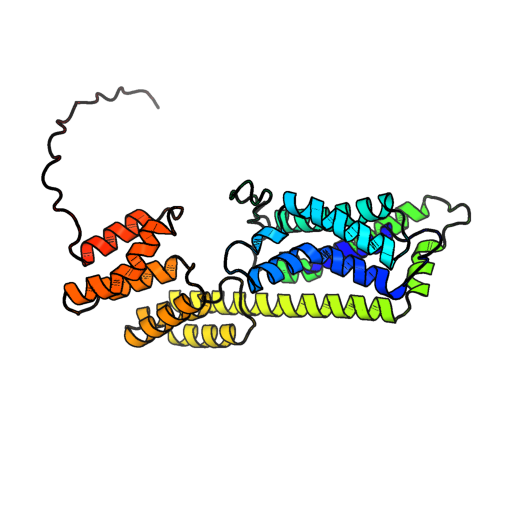04 8.538 -8.388 1.00 83.25 103 ASP A CA 1
ATOM 751 C C . ASP A 1 103 ? 2.779 9.859 -7.815 1.00 83.25 103 ASP A C 1
ATOM 753 O O . ASP A 1 103 ? 1.669 9.903 -7.291 1.00 83.25 103 ASP A O 1
ATOM 757 N N . LEU A 1 104 ? 3.462 10.984 -8.036 1.00 82.69 104 LEU A N 1
ATOM 758 C CA . LEU A 1 104 ? 2.957 12.310 -7.653 1.00 82.69 104 LEU A CA 1
ATOM 759 C C . LEU A 1 104 ? 1.585 12.645 -8.264 1.00 82.69 104 LEU A C 1
ATOM 761 O O . LEU A 1 104 ? 0.774 13.320 -7.622 1.00 82.69 104 LEU A O 1
ATOM 765 N N . LEU A 1 105 ? 1.311 12.158 -9.479 1.00 81.31 105 LEU A N 1
ATOM 766 C CA . LEU A 1 105 ? 0.001 12.282 -10.132 1.00 81.31 105 LEU A CA 1
ATOM 767 C C . LEU A 1 105 ? -1.074 11.377 -9.508 1.00 81.31 105 LEU A C 1
ATOM 769 O O . LEU A 1 105 ? -2.261 11.581 -9.751 1.00 81.31 105 LEU A O 1
ATOM 773 N N . SER A 1 106 ? -0.664 10.367 -8.738 1.00 73.06 106 SER A N 1
ATOM 774 C CA . SER A 1 106 ? -1.545 9.382 -8.106 1.00 73.06 106 SER A CA 1
ATOM 775 C C . SER A 1 106 ? -1.933 9.724 -6.661 1.00 73.06 106 SER A C 1
ATOM 777 O O . SER A 1 106 ? -2.900 9.146 -6.170 1.00 73.06 106 SER A O 1
ATOM 779 N N . GLY A 1 107 ? -1.245 10.668 -6.005 1.00 71.81 107 GLY A N 1
ATOM 780 C CA . GLY A 1 107 ? -1.639 11.245 -4.709 1.00 71.81 107 GLY A CA 1
ATOM 781 C C . GLY A 1 107 ? -0.895 10.714 -3.469 1.00 71.81 107 GLY A C 1
ATOM 782 O O . GLY A 1 107 ? -0.397 9.597 -3.459 1.00 71.81 107 GLY A O 1
ATOM 783 N N . ASP A 1 108 ? -0.834 11.552 -2.421 1.00 63.84 108 ASP A N 1
ATOM 784 C CA . ASP A 1 108 ? -0.260 11.309 -1.079 1.00 63.84 108 ASP A CA 1
ATOM 785 C C . ASP A 1 108 ? 1.144 10.673 -1.012 1.00 63.84 108 ASP A C 1
ATOM 787 O O . ASP A 1 108 ? 1.358 9.625 -0.399 1.00 63.84 108 ASP A O 1
ATOM 791 N N . HIS A 1 109 ? 2.148 11.370 -1.559 1.00 78.81 109 HIS A N 1
ATOM 792 C CA . HIS A 1 109 ? 3.553 10.974 -1.422 1.00 78.81 109 HIS A CA 1
ATOM 793 C C . HIS A 1 109 ? 4.370 11.963 -0.581 1.00 78.81 109 HIS A C 1
ATOM 795 O O . HIS A 1 109 ? 4.209 13.183 -0.672 1.00 78.81 109 HIS A O 1
ATOM 801 N N . LEU A 1 110 ? 5.294 11.427 0.224 1.00 84.50 110 LEU A N 1
ATOM 802 C CA . LEU A 1 110 ? 6.238 12.201 1.034 1.00 84.50 110 LEU A CA 1
ATOM 803 C C . LEU A 1 110 ? 7.483 12.549 0.206 1.00 84.50 110 LEU A C 1
ATOM 805 O O . LEU A 1 110 ? 8.558 11.974 0.385 1.00 84.50 110 LEU A O 1
ATOM 809 N N . LEU A 1 111 ? 7.325 13.492 -0.725 1.00 86.31 111 LEU A N 1
ATOM 810 C CA . LEU A 1 111 ? 8.325 13.805 -1.754 1.00 86.31 111 LEU A CA 1
ATOM 811 C C . LEU A 1 111 ? 9.721 14.124 -1.194 1.00 86.31 111 LEU A C 1
ATOM 813 O O . LEU A 1 111 ? 10.738 13.817 -1.818 1.00 86.31 111 LEU A O 1
ATOM 817 N N . LEU A 1 112 ? 9.760 14.757 -0.021 1.00 88.25 112 LEU A N 1
ATOM 818 C CA . LEU A 1 112 ? 10.979 15.226 0.633 1.00 88.25 112 LEU A CA 1
ATOM 819 C C . LEU A 1 112 ? 11.328 14.414 1.888 1.00 88.25 112 LEU A C 1
ATOM 821 O O . LEU A 1 112 ? 12.090 14.891 2.724 1.00 88.25 112 LEU A O 1
ATOM 825 N N . TRP A 1 113 ? 10.791 13.206 2.065 1.00 87.75 113 TRP A N 1
ATOM 826 C CA . TRP A 1 113 ? 11.132 12.371 3.220 1.00 87.75 113 TRP A CA 1
ATOM 827 C C . TRP A 1 113 ? 12.642 12.042 3.247 1.00 87.75 113 TRP A C 1
ATOM 829 O O . TRP A 1 113 ? 13.205 11.737 2.193 1.00 87.75 113 TRP A O 1
ATOM 839 N N . PRO A 1 114 ? 13.335 12.071 4.402 1.00 87.12 114 PRO A N 1
ATOM 840 C CA . PRO A 1 114 ? 12.820 12.306 5.755 1.00 87.12 114 PRO A CA 1
ATOM 841 C C . PRO A 1 114 ? 12.802 13.783 6.173 1.00 87.12 114 PRO A C 1
ATOM 843 O O . PRO A 1 114 ? 12.446 14.084 7.307 1.00 87.12 114 PRO A O 1
ATOM 846 N N . ALA A 1 115 ? 13.196 14.709 5.294 1.00 87.69 115 ALA A N 1
ATOM 847 C CA . ALA A 1 115 ? 13.262 16.134 5.612 1.00 87.69 115 ALA A CA 1
ATOM 848 C C . ALA A 1 115 ? 11.874 16.773 5.810 1.00 87.69 115 ALA A C 1
ATOM 850 O O . ALA A 1 115 ? 11.769 17.796 6.481 1.00 87.69 115 ALA A O 1
ATOM 851 N N . SER A 1 116 ? 10.813 16.180 5.251 1.00 84.81 116 SER A N 1
ATOM 852 C CA . SER A 1 116 ? 9.427 16.612 5.460 1.00 84.81 116 SER A CA 1
ATOM 853 C C . SER A 1 116 ? 8.456 15.431 5.497 1.00 84.81 116 SER A C 1
ATOM 855 O O . SER A 1 116 ? 8.607 14.468 4.742 1.00 84.81 116 SER A O 1
ATOM 857 N N . SER A 1 117 ? 7.440 15.537 6.356 1.00 81.06 117 SER A N 1
ATOM 858 C CA . SER A 1 117 ? 6.269 14.653 6.422 1.00 81.06 117 SER A CA 1
ATOM 859 C C . SER A 1 117 ? 5.049 15.218 5.684 1.00 81.06 117 SER A C 1
ATOM 861 O O . SER A 1 117 ? 3.979 14.617 5.730 1.00 81.06 117 SER A O 1
ATOM 863 N N . ALA A 1 118 ? 5.185 16.364 5.010 1.00 80.00 118 ALA A N 1
ATOM 864 C CA . ALA A 1 118 ? 4.107 16.922 4.207 1.00 80.00 118 ALA A CA 1
ATOM 865 C C . ALA A 1 118 ? 3.835 16.018 2.998 1.00 80.00 118 ALA A C 1
ATOM 867 O O . ALA A 1 118 ? 4.748 15.733 2.214 1.00 80.00 118 ALA A O 1
ATOM 868 N N . SER A 1 119 ? 2.581 15.594 2.833 1.00 79.19 119 SER A N 1
ATOM 869 C CA . SER A 1 119 ? 2.151 14.939 1.605 1.00 79.19 119 SER A CA 1
ATOM 870 C C . SER A 1 119 ? 1.962 15.981 0.505 1.00 79.19 119 SER A C 1
ATOM 872 O O . SER A 1 119 ? 1.373 17.044 0.707 1.00 79.19 119 SER A O 1
ATOM 874 N N . ILE A 1 120 ? 2.503 15.684 -0.674 1.00 78.75 120 ILE A N 1
ATOM 875 C CA . ILE A 1 120 ? 2.275 16.460 -1.891 1.00 78.75 120 ILE A CA 1
ATOM 876 C C . ILE A 1 120 ? 1.677 15.489 -2.899 1.00 78.75 120 ILE A C 1
ATOM 878 O O . ILE A 1 120 ? 2.292 14.481 -3.246 1.00 78.75 120 ILE A O 1
ATOM 882 N N . GLY A 1 121 ? 0.462 15.775 -3.350 1.00 68.75 121 GLY A N 1
ATOM 883 C CA . GLY A 1 121 ? -0.242 14.940 -4.309 1.00 68.75 121 GLY A CA 1
ATOM 884 C C . GLY A 1 121 ? -1.205 15.772 -5.134 1.00 68.75 121 GLY A C 1
ATOM 885 O O . GLY A 1 121 ? -1.966 16.576 -4.598 1.00 68.75 121 GLY A O 1
ATOM 886 N N . LEU A 1 122 ? -1.174 15.573 -6.447 1.00 67.81 122 LEU A N 1
ATOM 887 C CA . LEU A 1 122 ? -2.222 16.059 -7.331 1.00 67.81 122 LEU A CA 1
ATOM 888 C C . LEU A 1 122 ? -3.278 14.957 -7.322 1.00 67.81 122 LEU A C 1
ATOM 890 O O . LEU A 1 122 ? -3.092 13.944 -7.980 1.00 67.81 122 LEU A O 1
ATOM 894 N N . SER A 1 123 ? -4.327 15.091 -6.505 1.00 65.38 123 SER A N 1
ATOM 895 C CA . SER A 1 123 ? -5.406 14.093 -6.377 1.00 65.38 123 SER A CA 1
ATOM 896 C C . SER A 1 123 ? -6.260 14.032 -7.656 1.00 65.38 123 SER A C 1
ATOM 898 O O . SER A 1 123 ? -7.424 14.422 -7.682 1.00 65.38 123 SER A O 1
ATOM 900 N N . LEU A 1 124 ? -5.643 13.628 -8.767 1.00 60.44 124 LEU A N 1
ATOM 901 C CA . LEU A 1 124 ? -6.243 13.567 -10.098 1.00 60.44 124 LEU A CA 1
ATOM 902 C C . LEU A 1 124 ? -6.806 12.172 -10.406 1.00 60.44 124 LEU A C 1
ATOM 904 O O . LEU A 1 124 ? -7.526 12.009 -11.388 1.00 60.44 124 LEU A O 1
ATOM 908 N N . ALA A 1 125 ? -6.510 11.171 -9.571 1.00 54.84 125 ALA A N 1
ATOM 909 C CA . ALA A 1 125 ? -6.913 9.786 -9.774 1.00 54.84 125 ALA A CA 1
ATOM 910 C C . ALA A 1 125 ? -7.795 9.280 -8.619 1.00 54.84 125 ALA A C 1
ATOM 912 O O . ALA A 1 125 ? -7.301 8.869 -7.573 1.00 54.84 125 ALA A O 1
ATOM 913 N N . GLU A 1 126 ? -9.116 9.242 -8.819 1.00 58.38 126 GLU A N 1
ATOM 914 C CA . GLU A 1 126 ? -10.005 8.453 -7.957 1.00 58.38 126 GLU A CA 1
ATOM 915 C C . GLU A 1 126 ? -9.647 6.952 -8.081 1.00 58.38 126 GLU A C 1
ATOM 917 O O . GLU A 1 126 ? -9.808 6.332 -9.139 1.00 58.38 126 GLU A O 1
ATOM 922 N N . GLU A 1 127 ? -9.161 6.360 -6.983 1.00 56.38 127 GLU A N 1
ATOM 923 C CA . GLU A 1 127 ? -8.473 5.055 -6.902 1.00 56.38 127 GLU A CA 1
ATOM 924 C C . GLU A 1 127 ? -9.203 3.858 -7.549 1.00 56.38 127 GLU A C 1
ATOM 926 O O . GLU A 1 127 ? -8.565 2.901 -7.990 1.00 56.38 127 GLU A O 1
ATOM 931 N N . ALA A 1 128 ? -10.538 3.874 -7.630 1.00 48.81 128 ALA A N 1
ATOM 932 C CA . ALA A 1 128 ? -11.317 2.727 -8.107 1.00 48.81 128 ALA A CA 1
ATOM 933 C C . ALA A 1 128 ? -11.382 2.615 -9.642 1.00 48.81 128 ALA A C 1
ATOM 935 O O . ALA A 1 128 ? -11.421 1.501 -10.172 1.00 48.81 128 ALA A O 1
ATOM 936 N N . ARG A 1 129 ? -11.352 3.749 -10.360 1.00 57.47 129 ARG A N 1
ATOM 937 C CA . ARG A 1 129 ? -11.311 3.792 -11.838 1.00 57.47 129 ARG A CA 1
ATOM 938 C C . ARG A 1 129 ? -9.888 3.651 -12.378 1.00 57.47 129 ARG A C 1
ATOM 940 O O . ARG A 1 129 ? -9.717 3.305 -13.546 1.00 57.47 129 ARG A O 1
ATOM 947 N N . ALA A 1 130 ? -8.889 3.865 -11.522 1.00 67.44 130 ALA A N 1
ATOM 948 C CA . ALA A 1 130 ? -7.485 3.926 -11.895 1.00 67.44 130 ALA A CA 1
ATOM 949 C C . ALA A 1 130 ? -6.988 2.647 -12.582 1.00 67.44 130 ALA A C 1
ATOM 951 O O . ALA A 1 130 ? -6.435 2.759 -13.658 1.00 67.44 130 ALA A O 1
ATOM 952 N N . PHE A 1 131 ? -7.250 1.433 -12.079 1.00 78.69 131 PHE A N 1
ATOM 953 C CA . PHE A 1 131 ? -6.634 0.229 -12.673 1.00 78.69 131 PHE A CA 1
ATOM 954 C C . PHE A 1 131 ? -7.068 -0.059 -14.123 1.00 78.69 131 PHE A C 1
ATOM 956 O O . PHE A 1 131 ? -6.227 -0.313 -14.983 1.00 78.69 131 PHE A O 1
ATOM 963 N N . ILE A 1 132 ? -8.373 -0.008 -14.420 1.00 79.75 132 ILE A N 1
ATOM 964 C CA . ILE A 1 132 ? -8.863 -0.218 -15.796 1.00 79.75 132 ILE A CA 1
ATOM 965 C C . ILE A 1 132 ? -8.379 0.922 -16.693 1.00 79.75 132 ILE A C 1
ATOM 967 O O . ILE A 1 132 ? -7.939 0.674 -17.814 1.00 79.75 132 ILE A O 1
ATOM 971 N N . LEU A 1 133 ? -8.418 2.163 -16.195 1.00 79.94 133 LEU A N 1
ATOM 972 C CA . LEU A 1 133 ? -7.873 3.301 -16.926 1.00 79.94 133 LEU A CA 1
ATOM 973 C C . LEU A 1 133 ? -6.375 3.132 -17.178 1.00 79.94 133 LEU A C 1
ATOM 975 O O . LEU A 1 133 ? -5.945 3.367 -18.292 1.00 79.94 133 LEU A O 1
ATOM 979 N N . GLU A 1 134 ? -5.585 2.649 -16.227 1.00 80.00 134 GLU A N 1
ATOM 980 C CA . GLU A 1 134 ? -4.161 2.373 -16.409 1.00 80.00 134 GLU A CA 1
ATOM 981 C C . GLU A 1 134 ? -3.921 1.322 -17.496 1.00 80.00 134 GLU A C 1
ATOM 983 O O . GLU A 1 134 ? -3.067 1.519 -18.362 1.00 80.00 134 GLU A O 1
ATOM 988 N N . LEU A 1 135 ? -4.705 0.238 -17.486 1.00 83.25 135 LEU A N 1
ATOM 989 C CA . LEU A 1 135 ? -4.618 -0.844 -18.467 1.00 83.25 135 LEU A CA 1
ATOM 990 C C . LEU A 1 135 ? -4.998 -0.392 -19.885 1.00 83.25 135 LEU A C 1
ATOM 992 O O . LEU A 1 135 ? -4.577 -1.019 -20.849 1.00 83.25 135 LEU A O 1
ATOM 996 N N . LEU A 1 136 ? -5.772 0.683 -20.033 1.00 86.12 136 LEU A N 1
ATOM 997 C CA . LEU A 1 136 ? -6.159 1.223 -21.340 1.00 86.12 136 LEU A CA 1
ATOM 998 C C . LEU A 1 136 ? -5.274 2.403 -21.763 1.00 86.12 136 LEU A C 1
ATOM 1000 O O . LEU A 1 136 ? -4.762 2.437 -22.881 1.00 86.12 136 LEU A O 1
ATOM 1004 N N . VAL A 1 137 ? -5.070 3.359 -20.861 1.00 84.94 137 VAL A N 1
ATOM 1005 C CA . VAL A 1 137 ? -4.382 4.629 -21.103 1.00 84.94 137 VAL A CA 1
ATOM 1006 C C . VAL A 1 137 ? -2.894 4.411 -21.303 1.00 84.94 137 VAL A C 1
ATOM 1008 O O . VAL A 1 137 ? -2.355 4.921 -22.278 1.00 84.94 137 VAL A O 1
ATOM 1011 N N . PHE A 1 138 ? -2.207 3.651 -20.446 1.00 83.81 138 PHE A N 1
ATOM 1012 C CA . PHE A 1 138 ? -0.755 3.522 -20.582 1.00 83.81 138 PHE A CA 1
ATOM 1013 C C . PHE A 1 138 ? -0.327 2.752 -21.838 1.00 83.81 138 PHE A C 1
ATOM 1015 O O . PHE A 1 138 ? 0.575 3.240 -22.522 1.00 83.81 138 PHE A O 1
ATOM 1022 N N . PRO A 1 139 ? -0.980 1.642 -22.239 1.00 84.69 139 PRO A N 1
ATOM 1023 C CA . PRO A 1 139 ? -0.716 1.048 -23.545 1.00 84.69 139 PRO A CA 1
ATOM 1024 C C . PRO A 1 139 ? -1.030 1.994 -24.704 1.00 84.69 139 PRO A C 1
ATOM 1026 O O . PRO A 1 139 ? -0.238 2.074 -25.639 1.00 84.69 139 PRO A O 1
ATOM 1029 N N . ALA A 1 140 ? -2.134 2.749 -24.646 1.00 84.12 140 ALA A N 1
ATOM 1030 C CA . ALA A 1 140 ? -2.475 3.716 -25.690 1.00 84.12 140 ALA A CA 1
ATOM 1031 C C . ALA A 1 140 ? -1.436 4.847 -25.799 1.00 84.12 140 ALA A C 1
ATOM 1033 O O . ALA A 1 140 ? -0.982 5.161 -26.899 1.00 84.12 140 ALA A O 1
ATOM 1034 N N . LEU A 1 141 ? -1.001 5.412 -24.668 1.00 83.94 141 LEU A N 1
ATOM 1035 C CA . LEU A 1 141 ? 0.071 6.408 -24.603 1.00 83.94 141 LEU A CA 1
ATOM 1036 C C . LEU A 1 141 ? 1.396 5.838 -25.103 1.00 83.94 141 LEU A C 1
ATOM 1038 O O . LEU A 1 141 ? 2.137 6.526 -25.800 1.00 83.94 141 LEU A O 1
ATOM 1042 N N . PHE A 1 142 ? 1.691 4.577 -24.795 1.00 83.75 142 PHE A N 1
ATOM 1043 C CA . PHE A 1 142 ? 2.893 3.922 -25.283 1.00 83.75 142 PHE A CA 1
ATOM 1044 C C . PHE A 1 142 ? 2.848 3.691 -26.797 1.00 83.75 142 PHE A C 1
ATOM 1046 O O . PHE A 1 142 ? 3.826 3.960 -27.488 1.00 83.75 142 PHE A O 1
ATOM 1053 N N . VAL A 1 143 ? 1.706 3.265 -27.343 1.00 85.38 143 VAL A N 1
ATOM 1054 C CA . VAL A 1 143 ? 1.502 3.168 -28.796 1.00 85.38 143 VAL A CA 1
ATOM 1055 C C . VAL A 1 143 ? 1.656 4.540 -29.449 1.00 85.38 143 VAL A C 1
ATOM 1057 O O . VAL A 1 143 ? 2.367 4.659 -30.446 1.00 85.38 143 VAL A O 1
ATOM 1060 N N . LEU A 1 144 ? 1.064 5.587 -28.871 1.00 85.81 144 LEU A N 1
ATOM 1061 C CA . LEU A 1 144 ? 1.231 6.960 -29.344 1.00 85.81 144 LEU A CA 1
ATOM 1062 C C . LEU A 1 144 ? 2.705 7.384 -29.326 1.00 85.81 144 LEU A C 1
ATOM 1064 O O . LEU A 1 144 ? 3.194 7.917 -30.318 1.00 85.81 144 LEU A O 1
ATOM 1068 N N . PHE A 1 145 ? 3.433 7.090 -28.248 1.00 85.44 145 PHE A N 1
ATOM 1069 C CA . PHE A 1 145 ? 4.875 7.308 -28.158 1.00 85.44 145 PHE A CA 1
ATOM 1070 C C . PHE A 1 145 ? 5.624 6.605 -29.301 1.00 85.44 145 PHE A C 1
ATOM 1072 O O . PHE A 1 145 ? 6.431 7.241 -29.980 1.00 85.44 145 PHE A O 1
ATOM 1079 N N . LEU A 1 146 ? 5.320 5.333 -29.586 1.00 84.38 146 LEU A N 1
ATOM 1080 C CA . LEU A 1 146 ? 5.935 4.600 -30.698 1.00 84.38 146 LEU A CA 1
ATOM 1081 C C . LEU A 1 146 ? 5.621 5.237 -32.062 1.00 84.38 146 LEU A C 1
ATOM 1083 O O . LEU A 1 146 ? 6.500 5.293 -32.924 1.00 84.38 146 LEU A O 1
ATOM 1087 N N . LEU A 1 147 ? 4.395 5.730 -32.263 1.00 84.69 147 LEU A N 1
ATOM 1088 C CA . LEU A 1 147 ? 3.983 6.414 -33.492 1.00 84.69 147 LEU A CA 1
ATOM 1089 C C . LEU A 1 147 ? 4.709 7.753 -33.666 1.00 84.69 147 LEU A C 1
ATOM 1091 O O . LEU A 1 147 ? 5.308 7.985 -34.716 1.00 84.69 147 LEU A O 1
ATOM 1095 N N . VAL A 1 148 ? 4.715 8.601 -32.635 1.00 83.62 148 VAL A N 1
ATOM 1096 C CA . VAL A 1 148 ? 5.415 9.898 -32.636 1.00 83.62 148 VAL A CA 1
ATOM 1097 C C . VAL A 1 148 ? 6.900 9.696 -32.896 1.00 83.62 148 VAL A C 1
ATOM 1099 O O . VAL A 1 148 ? 7.478 10.352 -33.761 1.00 83.62 148 VAL A O 1
ATOM 1102 N N . ARG A 1 149 ? 7.510 8.725 -32.216 1.00 81.62 149 ARG A N 1
ATOM 1103 C CA . ARG A 1 149 ? 8.907 8.356 -32.428 1.00 81.62 149 ARG A CA 1
ATOM 1104 C C . ARG A 1 149 ? 9.168 7.929 -33.869 1.00 81.62 149 ARG A C 1
ATOM 1106 O O . ARG A 1 149 ? 10.161 8.353 -34.459 1.00 81.62 149 ARG A O 1
ATOM 1113 N N . ARG A 1 150 ? 8.298 7.099 -34.453 1.00 81.94 150 ARG A N 1
ATOM 1114 C CA . ARG A 1 150 ? 8.425 6.650 -35.848 1.00 81.94 150 ARG A CA 1
ATOM 1115 C C . ARG A 1 150 ? 8.362 7.822 -36.825 1.00 81.94 150 ARG A C 1
ATOM 1117 O O . ARG A 1 150 ? 9.151 7.858 -37.764 1.00 81.94 150 ARG A O 1
ATOM 1124 N N . VAL A 1 151 ? 7.464 8.779 -36.599 1.00 85.00 151 VAL A N 1
ATOM 1125 C CA . VAL A 1 151 ? 7.368 9.999 -37.411 1.00 85.00 151 VAL A CA 1
ATOM 1126 C C . VAL A 1 151 ? 8.636 10.836 -37.252 1.00 85.00 151 VAL A C 1
ATOM 1128 O O . VAL A 1 151 ? 9.275 11.151 -38.251 1.00 85.00 151 VAL A O 1
ATOM 1131 N N . TRP A 1 152 ? 9.054 11.128 -36.021 1.00 84.25 152 TRP A N 1
ATOM 1132 C CA . TRP A 1 152 ? 10.231 11.955 -35.739 1.00 84.25 152 TRP A CA 1
ATOM 1133 C C . TRP A 1 152 ? 11.519 11.373 -36.333 1.00 84.25 152 TRP A C 1
ATOM 1135 O O . TRP A 1 152 ? 12.295 12.068 -36.982 1.00 84.25 152 TRP A O 1
ATOM 1145 N N . THR A 1 153 ? 11.737 10.070 -36.152 1.00 79.00 153 THR A N 1
ATOM 1146 C CA . THR A 1 153 ? 12.921 9.379 -36.686 1.00 79.00 153 THR A CA 1
ATOM 1147 C C . THR A 1 153 ? 12.862 9.198 -38.203 1.00 79.00 153 THR A C 1
ATOM 1149 O O . THR A 1 153 ? 13.902 9.259 -38.847 1.00 79.00 153 THR A O 1
ATOM 1152 N N . GLY A 1 154 ? 11.671 9.039 -38.792 1.00 72.25 154 GLY A N 1
ATOM 1153 C CA . GLY A 1 154 ? 11.482 8.951 -40.244 1.00 72.25 154 GLY A CA 1
ATOM 1154 C C . GLY A 1 154 ? 11.754 10.256 -41.001 1.00 72.25 154 GLY A C 1
ATOM 1155 O O . GLY A 1 154 ? 12.106 10.206 -42.175 1.00 72.25 154 GLY A O 1
ATOM 1156 N N . HIS A 1 155 ? 11.640 11.412 -40.339 1.00 72.94 155 HIS A N 1
ATOM 1157 C CA . HIS A 1 155 ? 11.967 12.720 -40.928 1.00 72.94 155 HIS A CA 1
ATOM 1158 C C . HIS A 1 155 ? 13.462 13.059 -40.860 1.00 72.94 155 HIS A C 1
ATOM 1160 O O . HIS A 1 155 ? 13.905 14.012 -41.499 1.00 72.94 155 HIS A O 1
ATOM 1166 N N . HIS A 1 156 ? 14.253 12.274 -40.127 1.00 61.09 156 HIS A N 1
ATOM 1167 C CA . HIS A 1 156 ? 15.705 12.358 -40.155 1.00 61.09 156 HIS A CA 1
ATOM 1168 C C . HIS A 1 156 ? 16.245 11.250 -41.068 1.00 61.09 156 HIS A C 1
ATOM 1170 O O . HIS A 1 156 ? 16.389 10.113 -40.606 1.00 61.09 156 HIS A O 1
ATOM 1176 N N . PRO A 1 157 ? 16.527 11.538 -42.359 1.00 53.12 157 PRO A N 1
ATOM 1177 C CA . PRO A 1 157 ? 17.123 10.560 -43.258 1.00 53.12 157 PRO A CA 1
ATOM 1178 C C . PRO A 1 157 ? 18.410 10.064 -42.611 1.00 53.12 157 PRO A C 1
ATOM 1180 O O . PRO A 1 157 ? 19.348 10.815 -42.347 1.00 53.12 157 PRO A O 1
ATOM 1183 N N . SER A 1 158 ? 18.386 8.793 -42.239 1.00 50.66 158 SER A N 1
ATOM 1184 C CA . SER A 1 158 ? 19.435 8.171 -41.459 1.00 50.66 158 SER A CA 1
ATOM 1185 C C . SER A 1 158 ? 20.660 8.070 -42.357 1.00 50.66 158 SER A C 1
ATOM 1187 O O . SER A 1 158 ? 20.683 7.244 -43.264 1.00 50.66 158 SER A O 1
ATOM 1189 N N . GLY A 1 159 ? 21.677 8.897 -42.121 1.00 50.06 159 GLY A N 1
ATOM 1190 C CA . GLY A 1 159 ? 23.016 8.610 -42.626 1.00 50.06 159 GLY A CA 1
ATOM 1191 C C . GLY A 1 159 ? 23.464 7.277 -42.030 1.00 50.06 159 GLY A C 1
ATOM 1192 O O . GLY A 1 159 ? 23.823 7.245 -40.861 1.00 50.06 159 GLY A O 1
ATOM 1193 N N . GLU A 1 160 ? 23.297 6.190 -42.790 1.00 51.50 160 GLU A N 1
ATOM 1194 C CA . GLU A 1 160 ? 23.829 4.814 -42.674 1.00 51.50 160 GLU A CA 1
ATOM 1195 C C . GLU A 1 160 ? 23.825 4.080 -41.303 1.00 51.50 160 GLU A C 1
ATOM 1197 O O . GLU A 1 160 ? 24.113 2.888 -41.247 1.00 51.50 160 GLU A O 1
ATOM 1202 N N . GLY A 1 161 ? 23.402 4.696 -40.196 1.00 53.31 161 GLY A N 1
ATOM 1203 C CA . GLY A 1 161 ? 23.421 4.121 -38.840 1.00 53.31 161 GLY A CA 1
ATOM 1204 C C . GLY A 1 161 ? 22.054 3.709 -38.274 1.00 53.31 161 GLY A C 1
ATOM 1205 O O . GLY A 1 161 ? 21.944 3.383 -37.092 1.00 53.31 161 GLY A O 1
ATOM 1206 N N . GLY A 1 162 ? 20.989 3.741 -39.083 1.00 46.41 162 GLY A N 1
ATOM 1207 C CA . GLY A 1 162 ? 19.588 3.646 -38.636 1.00 46.41 162 GLY A CA 1
ATOM 1208 C C . GLY A 1 162 ? 19.088 2.270 -38.160 1.00 46.41 162 GLY A C 1
ATOM 1209 O O . GLY A 1 162 ? 17.918 2.139 -37.806 1.00 46.41 162 GLY A O 1
ATOM 1210 N N . SER A 1 163 ? 19.922 1.226 -38.122 1.00 49.81 163 SER A N 1
ATOM 1211 C CA . SER A 1 163 ? 19.477 -0.145 -37.802 1.00 49.81 163 SER A CA 1
ATOM 1212 C C . SER A 1 163 ? 19.478 -0.501 -36.305 1.00 49.81 163 SER A C 1
ATOM 1214 O O . SER A 1 163 ? 18.981 -1.562 -35.929 1.00 49.81 163 SER A O 1
ATOM 1216 N N . SER A 1 164 ? 19.974 0.379 -35.434 1.00 54.66 164 SER A N 1
ATOM 1217 C CA . SER A 1 164 ? 20.326 0.067 -34.040 1.00 54.66 164 SER A CA 1
ATOM 1218 C C . SER A 1 164 ? 19.186 -0.464 -33.155 1.00 54.66 164 SER A C 1
ATOM 1220 O O . SER A 1 164 ? 19.312 -1.537 -32.568 1.00 54.66 164 SER A O 1
ATOM 1222 N N . ALA A 1 165 ? 18.060 0.247 -33.031 1.00 50.34 165 ALA A N 1
ATOM 1223 C CA . ALA A 1 165 ? 17.057 -0.108 -32.018 1.00 50.34 165 ALA A CA 1
ATOM 1224 C C . ALA A 1 165 ? 16.284 -1.385 -32.393 1.00 50.34 165 ALA A C 1
ATOM 1226 O O . ALA A 1 165 ? 16.052 -2.255 -31.553 1.00 50.34 165 ALA A O 1
ATOM 1227 N N . ALA A 1 166 ? 15.945 -1.540 -33.676 1.00 54.34 166 ALA A N 1
ATOM 1228 C CA . ALA A 1 166 ? 15.339 -2.764 -34.195 1.00 54.34 166 ALA A CA 1
ATOM 1229 C C . ALA A 1 166 ? 16.331 -3.941 -34.210 1.00 54.34 166 ALA A C 1
ATOM 1231 O O . ALA A 1 166 ? 15.905 -5.093 -34.144 1.00 54.34 166 ALA A O 1
ATOM 1232 N N . ALA A 1 167 ? 17.640 -3.682 -34.310 1.00 55.78 167 ALA A N 1
ATOM 1233 C CA . ALA A 1 167 ? 18.671 -4.705 -34.156 1.00 55.78 167 ALA A CA 1
ATOM 1234 C C . ALA A 1 167 ? 18.858 -5.107 -32.686 1.00 55.78 167 ALA A C 1
ATOM 1236 O O . ALA A 1 167 ? 18.967 -6.293 -32.414 1.00 55.78 167 ALA A O 1
ATOM 1237 N N . ALA A 1 168 ? 18.807 -4.169 -31.735 1.00 53.03 168 ALA A N 1
ATOM 1238 C CA . ALA A 1 168 ? 18.891 -4.449 -30.299 1.00 53.03 168 ALA A CA 1
ATOM 1239 C C . ALA A 1 168 ? 17.711 -5.303 -29.792 1.00 53.03 168 ALA A C 1
ATOM 1241 O O . ALA A 1 168 ? 17.908 -6.244 -29.026 1.00 53.03 168 ALA A O 1
ATOM 1242 N N . PHE A 1 169 ? 16.489 -5.043 -30.276 1.00 53.84 169 PHE A N 1
ATOM 1243 C CA . PHE A 1 169 ? 15.335 -5.911 -29.994 1.00 53.84 169 PHE A CA 1
ATOM 1244 C C . PHE A 1 169 ? 15.427 -7.273 -30.694 1.00 53.84 169 PHE A C 1
ATOM 1246 O O . PHE A 1 169 ? 14.978 -8.274 -30.141 1.00 53.84 169 PHE A O 1
ATOM 1253 N N . ARG A 1 170 ? 16.046 -7.339 -31.880 1.00 59.44 170 ARG A N 1
ATOM 1254 C CA . ARG A 1 170 ? 16.324 -8.614 -32.559 1.00 59.44 170 ARG A CA 1
ATOM 1255 C C . ARG A 1 170 ? 17.411 -9.433 -31.852 1.00 59.44 170 ARG A C 1
ATOM 1257 O O . ARG A 1 170 ? 17.291 -10.651 -31.804 1.00 59.44 170 ARG A O 1
ATOM 1264 N N . THR A 1 171 ? 18.434 -8.797 -31.275 1.00 54.97 171 THR A N 1
ATOM 1265 C CA . THR A 1 171 ? 19.550 -9.477 -30.587 1.00 54.97 171 THR A CA 1
ATOM 1266 C C . THR A 1 171 ? 19.241 -9.869 -29.144 1.00 54.97 171 THR A C 1
ATOM 1268 O O . THR A 1 171 ? 19.828 -10.826 -28.648 1.00 54.97 171 THR A O 1
ATOM 1271 N N . GLY A 1 172 ? 18.297 -9.199 -28.474 1.00 57.72 172 GLY A N 1
ATOM 1272 C CA . GLY A 1 172 ? 17.791 -9.620 -27.161 1.00 57.72 172 GLY A CA 1
ATOM 1273 C C . GLY A 1 172 ? 16.988 -10.930 -27.185 1.00 57.72 172 GLY A C 1
ATOM 1274 O O . GLY A 1 172 ? 16.809 -11.552 -26.140 1.00 57.72 172 GLY A O 1
ATOM 1275 N N . GLY A 1 173 ? 16.550 -11.367 -28.372 1.00 65.31 173 GLY A N 1
ATOM 1276 C CA . GLY A 1 173 ? 15.809 -12.608 -28.580 1.00 65.31 173 GLY A CA 1
ATOM 1277 C C . GLY A 1 173 ? 14.414 -12.615 -27.944 1.00 65.31 173 GLY A C 1
ATOM 1278 O O . GLY A 1 173 ? 14.037 -11.750 -27.152 1.00 65.31 173 GLY A O 1
ATOM 1279 N N . TRP A 1 174 ? 13.630 -13.644 -28.270 1.00 74.12 174 TRP A N 1
ATOM 1280 C CA . TRP A 1 174 ? 12.310 -13.885 -27.671 1.00 74.12 174 TRP A CA 1
ATOM 1281 C C . TRP A 1 174 ? 12.351 -14.023 -26.140 1.00 74.12 174 TRP A C 1
ATOM 1283 O O . TRP A 1 174 ? 11.340 -13.801 -25.480 1.00 74.12 174 TRP A O 1
ATOM 1293 N N . SER A 1 175 ? 13.516 -14.337 -25.565 1.00 71.75 175 SER A N 1
ATOM 1294 C CA . SER A 1 175 ? 13.724 -14.439 -24.118 1.00 71.75 175 SER A CA 1
ATOM 1295 C C . SER A 1 175 ? 13.588 -13.095 -23.396 1.00 71.75 175 SER A C 1
ATOM 1297 O O . SER A 1 175 ? 12.927 -13.041 -22.361 1.00 71.75 175 SER A O 1
ATOM 1299 N N . GLY A 1 176 ? 14.140 -12.003 -23.939 1.00 72.25 176 GLY A N 1
ATOM 1300 C CA . GLY A 1 176 ? 13.989 -10.667 -23.350 1.00 72.25 176 GLY A CA 1
ATOM 1301 C C . GLY A 1 176 ? 12.541 -10.175 -23.387 1.00 72.25 176 GLY A C 1
ATOM 1302 O O . GLY A 1 176 ? 12.023 -9.681 -22.386 1.00 72.25 176 GLY A O 1
ATOM 1303 N N . VAL A 1 177 ? 11.857 -10.399 -24.516 1.00 76.81 177 VAL A N 1
ATOM 1304 C CA . VAL A 1 177 ? 10.422 -10.104 -24.670 1.00 76.81 177 VAL A CA 1
ATOM 1305 C C . VAL A 1 177 ? 9.591 -10.932 -23.689 1.00 76.81 177 VAL A C 1
ATOM 1307 O O . VAL A 1 177 ? 8.740 -10.381 -22.994 1.00 76.81 177 VAL A O 1
ATOM 1310 N N . GLY A 1 178 ? 9.869 -12.235 -23.589 1.00 76.06 178 GLY A N 1
ATOM 1311 C CA . GLY A 1 178 ? 9.192 -13.139 -22.663 1.00 76.06 178 GLY A CA 1
ATOM 1312 C C . GLY A 1 178 ? 9.356 -12.718 -21.202 1.00 76.06 178 GLY A C 1
ATOM 1313 O O . GLY A 1 178 ? 8.374 -12.689 -20.466 1.00 76.06 178 GLY A O 1
ATOM 1314 N N . LEU A 1 179 ? 10.564 -12.319 -20.787 1.00 76.81 179 LEU A N 1
ATOM 1315 C CA . LEU A 1 179 ? 10.818 -11.864 -19.418 1.00 76.81 179 LEU A CA 1
ATOM 1316 C C . LEU A 1 179 ? 10.115 -10.534 -19.108 1.00 76.81 179 LEU A C 1
ATOM 1318 O O . LEU A 1 179 ? 9.503 -10.398 -18.052 1.00 76.81 179 LEU A O 1
ATOM 1322 N N . THR A 1 180 ? 10.144 -9.567 -20.027 1.00 76.31 180 THR A N 1
ATOM 1323 C CA . THR A 1 180 ? 9.379 -8.318 -19.885 1.00 76.31 180 THR A CA 1
ATOM 1324 C C . THR A 1 180 ? 7.879 -8.593 -19.778 1.00 76.31 180 THR A C 1
ATOM 1326 O O . THR A 1 180 ? 7.221 -8.040 -18.898 1.00 76.31 180 THR A O 1
ATOM 1329 N N . ALA A 1 181 ? 7.338 -9.457 -20.640 1.00 80.56 181 ALA A N 1
ATOM 1330 C CA . ALA A 1 181 ? 5.931 -9.840 -20.598 1.00 80.56 181 ALA A CA 1
ATOM 1331 C C . ALA A 1 181 ? 5.576 -10.512 -19.264 1.00 80.56 181 ALA A C 1
ATOM 1333 O O . ALA A 1 181 ? 4.553 -10.185 -18.670 1.00 80.56 181 ALA A O 1
ATOM 1334 N N . LEU A 1 182 ? 6.446 -11.383 -18.747 1.00 82.50 182 LEU A N 1
ATOM 1335 C CA . LEU A 1 182 ? 6.262 -12.013 -17.442 1.00 82.50 182 LEU A CA 1
ATOM 1336 C C . LEU A 1 182 ? 6.226 -10.981 -16.304 1.00 82.50 182 LEU A C 1
ATOM 1338 O O . LEU A 1 182 ? 5.341 -11.061 -15.455 1.00 82.50 182 LEU A O 1
ATOM 1342 N N . ILE A 1 183 ? 7.133 -9.995 -16.300 1.00 79.19 183 ILE A N 1
ATOM 1343 C CA . ILE A 1 183 ? 7.137 -8.905 -15.307 1.00 79.19 183 ILE A CA 1
ATOM 1344 C C . ILE A 1 183 ? 5.829 -8.108 -15.384 1.00 79.19 183 ILE A C 1
ATOM 1346 O O . ILE A 1 183 ? 5.198 -7.866 -14.356 1.00 79.19 183 ILE A O 1
ATOM 1350 N N . LEU A 1 184 ? 5.390 -7.750 -16.594 1.00 80.38 184 LEU A N 1
ATOM 1351 C CA . LEU A 1 184 ? 4.135 -7.031 -16.824 1.00 80.38 184 LEU A CA 1
ATOM 1352 C C . LEU A 1 184 ? 2.916 -7.815 -16.333 1.00 80.38 184 LEU A C 1
ATOM 1354 O O . LEU A 1 184 ? 2.043 -7.244 -15.678 1.00 80.38 184 LEU A O 1
ATOM 1358 N N . VAL A 1 185 ? 2.854 -9.118 -16.616 1.00 83.94 185 VAL A N 1
ATOM 1359 C CA . VAL A 1 185 ? 1.771 -9.996 -16.154 1.00 83.94 185 VAL A CA 1
ATOM 1360 C C . VAL A 1 185 ? 1.793 -10.109 -14.634 1.00 83.94 185 VAL A C 1
ATOM 1362 O O . VAL A 1 185 ? 0.759 -9.914 -14.003 1.00 83.94 185 VAL A O 1
ATOM 1365 N N . ALA A 1 186 ? 2.956 -10.354 -14.026 1.00 81.81 186 ALA A N 1
ATOM 1366 C CA . ALA A 1 186 ? 3.089 -10.456 -12.574 1.00 81.81 186 ALA A CA 1
ATOM 1367 C C . ALA A 1 186 ? 2.675 -9.154 -11.866 1.00 81.81 186 ALA A C 1
ATOM 1369 O O . ALA A 1 186 ? 1.935 -9.190 -10.877 1.00 81.81 186 ALA A O 1
ATOM 1370 N N . ALA A 1 187 ? 3.094 -8.004 -12.400 1.00 79.81 187 ALA A N 1
ATOM 1371 C CA . ALA A 1 187 ? 2.691 -6.691 -11.914 1.00 79.81 187 ALA A CA 1
ATOM 1372 C C . ALA A 1 187 ? 1.173 -6.487 -12.059 1.00 79.81 187 ALA A C 1
ATOM 1374 O O . ALA A 1 187 ? 0.497 -6.170 -11.081 1.00 79.81 187 ALA A O 1
ATOM 1375 N N . SER A 1 188 ? 0.612 -6.763 -13.238 1.00 82.75 188 SER A N 1
ATOM 1376 C CA . SER A 1 188 ? -0.825 -6.613 -13.512 1.00 82.75 188 SER A CA 1
ATOM 1377 C C . SER A 1 188 ? -1.683 -7.504 -12.616 1.00 82.75 188 SER A C 1
ATOM 1379 O O . SER A 1 188 ? -2.674 -7.038 -12.061 1.00 82.75 188 SER A O 1
ATOM 1381 N N . VAL A 1 189 ? -1.288 -8.766 -12.419 1.00 86.06 189 VAL A N 1
ATOM 1382 C CA . VAL A 1 189 ? -1.981 -9.706 -11.527 1.00 86.06 189 VAL A CA 1
ATOM 1383 C C . VAL A 1 189 ? -1.932 -9.196 -10.094 1.00 86.06 189 VAL A C 1
ATOM 1385 O O . VAL A 1 189 ? -2.978 -9.041 -9.473 1.00 86.06 189 VAL A O 1
ATOM 1388 N N . THR A 1 190 ? -0.748 -8.863 -9.576 1.00 80.88 190 THR A N 1
ATOM 1389 C CA . THR A 1 190 ? -0.592 -8.388 -8.189 1.00 80.88 190 THR A CA 1
ATOM 1390 C C . THR A 1 190 ? -1.465 -7.158 -7.915 1.00 80.88 190 THR A C 1
ATOM 1392 O O . THR A 1 190 ? -2.099 -7.063 -6.862 1.00 80.88 190 THR A O 1
ATOM 1395 N N . HIS A 1 191 ? -1.557 -6.242 -8.880 1.00 80.69 191 HIS A N 1
ATOM 1396 C CA . HIS A 1 191 ? -2.383 -5.041 -8.770 1.00 80.69 191 HIS A CA 1
ATOM 1397 C C . HIS A 1 191 ? -3.873 -5.317 -8.941 1.00 80.69 191 HIS A C 1
ATOM 1399 O O . HIS A 1 191 ? -4.671 -4.803 -8.158 1.00 80.69 191 HIS A O 1
ATOM 1405 N N . GLY A 1 192 ? -4.250 -6.180 -9.884 1.00 84.31 192 GLY A N 1
ATOM 1406 C CA . GLY A 1 192 ? -5.629 -6.631 -10.055 1.00 84.31 192 GLY A CA 1
ATOM 1407 C C . GLY A 1 192 ? -6.178 -7.302 -8.793 1.00 84.31 192 GLY A C 1
ATOM 1408 O O . GLY A 1 192 ? -7.307 -7.023 -8.389 1.00 84.31 192 GLY A O 1
ATOM 1409 N N . LEU A 1 193 ? -5.361 -8.108 -8.105 1.00 86.44 193 LEU A N 1
ATOM 1410 C CA . LEU A 1 193 ? -5.726 -8.704 -6.816 1.00 86.44 193 LEU A CA 1
ATOM 1411 C C . LEU A 1 193 ? -5.934 -7.639 -5.727 1.00 86.44 193 LEU A C 1
ATOM 1413 O O . LEU A 1 193 ? -6.910 -7.700 -4.976 1.00 86.44 193 LEU A O 1
ATOM 1417 N N . GLY A 1 194 ? -5.054 -6.634 -5.660 1.00 83.62 194 GLY A N 1
ATOM 1418 C CA . GLY A 1 194 ? -5.206 -5.499 -4.745 1.00 83.62 194 GLY A CA 1
ATOM 1419 C C . GLY A 1 194 ? -6.478 -4.683 -5.013 1.00 83.62 194 GLY A C 1
ATOM 1420 O O . GLY A 1 194 ? -7.216 -4.357 -4.081 1.00 83.62 194 GLY A O 1
ATOM 1421 N N . TRP A 1 195 ? -6.777 -4.411 -6.286 1.00 85.31 195 TRP A N 1
ATOM 1422 C CA . TRP A 1 195 ? -7.988 -3.712 -6.723 1.00 85.31 195 TRP A CA 1
ATOM 1423 C C . TRP A 1 195 ? -9.260 -4.488 -6.362 1.00 85.31 195 TRP A C 1
ATOM 1425 O O . TRP A 1 195 ? -10.200 -3.907 -5.810 1.00 85.31 195 TRP A O 1
ATOM 1435 N N . LEU A 1 196 ? -9.271 -5.804 -6.599 1.00 89.56 196 LEU A N 1
ATOM 1436 C CA . LEU A 1 196 ? -10.398 -6.673 -6.262 1.00 89.56 196 LEU A CA 1
ATOM 1437 C C . LEU A 1 196 ? -10.661 -6.676 -4.753 1.00 89.56 196 LEU A C 1
ATOM 1439 O O . LEU A 1 196 ? -11.805 -6.508 -4.326 1.00 89.56 196 LEU A O 1
ATOM 1443 N N . ARG A 1 197 ? -9.606 -6.787 -3.936 1.00 89.62 197 ARG A N 1
ATOM 1444 C CA . ARG A 1 197 ? -9.709 -6.671 -2.476 1.00 89.62 197 ARG A CA 1
ATOM 1445 C C . ARG A 1 197 ? -10.283 -5.319 -2.056 1.00 89.62 197 ARG A C 1
ATOM 1447 O O . ARG A 1 197 ? -11.162 -5.279 -1.198 1.00 89.62 197 ARG A O 1
ATOM 1454 N N . HIS A 1 198 ? -9.815 -4.216 -2.645 1.00 87.06 198 HIS A N 1
ATOM 1455 C CA . HIS A 1 198 ? -10.337 -2.879 -2.348 1.00 87.06 198 HIS A CA 1
ATOM 1456 C C . HIS A 1 198 ? -11.833 -2.770 -2.684 1.00 87.06 198 HIS A C 1
ATOM 1458 O O . HIS A 1 198 ? -12.607 -2.289 -1.859 1.00 87.06 198 HIS A O 1
ATOM 1464 N N . HIS A 1 199 ? -12.263 -3.282 -3.841 1.00 89.75 199 HIS A N 1
ATOM 1465 C CA . HIS A 1 199 ? -13.675 -3.299 -4.234 1.00 89.75 199 HIS A CA 1
ATOM 1466 C C . HIS A 1 199 ? -14.535 -4.135 -3.285 1.00 89.75 199 HIS A C 1
ATOM 1468 O O . HIS A 1 199 ? -15.609 -3.696 -2.878 1.00 89.75 199 HIS A O 1
ATOM 1474 N N . GLN A 1 200 ? -14.052 -5.312 -2.880 1.00 93.81 200 GLN A N 1
ATOM 1475 C CA . GLN A 1 200 ? -14.737 -6.152 -1.897 1.00 93.81 200 GLN A CA 1
ATOM 1476 C C . GLN A 1 200 ? -14.864 -5.442 -0.543 1.00 93.81 200 GLN A C 1
ATOM 1478 O O . GLN A 1 200 ? -15.944 -5.448 0.041 1.00 93.81 200 GLN A O 1
ATOM 1483 N N . MET A 1 201 ? -13.810 -4.758 -0.084 1.00 93.81 201 MET A N 1
ATOM 1484 C CA . MET A 1 201 ? -13.849 -3.939 1.134 1.00 93.81 201 MET A CA 1
ATOM 1485 C C . MET A 1 201 ? -14.843 -2.778 1.022 1.00 93.81 201 MET A C 1
ATOM 1487 O O . MET A 1 201 ? -15.621 -2.549 1.944 1.00 93.81 201 MET A O 1
ATOM 1491 N N . ALA A 1 202 ? -14.842 -2.042 -0.090 1.00 92.62 202 ALA A N 1
ATOM 1492 C CA . ALA A 1 202 ? -15.762 -0.929 -0.312 1.00 92.62 202 ALA A CA 1
ATOM 1493 C C . ALA A 1 202 ? -17.226 -1.401 -0.356 1.00 92.62 202 ALA A C 1
ATOM 1495 O O . ALA A 1 202 ? -18.098 -0.792 0.271 1.00 92.62 202 ALA A O 1
ATOM 1496 N N . ALA A 1 203 ? -17.488 -2.521 -1.035 1.00 95.38 203 ALA A N 1
ATOM 1497 C CA . ALA A 1 203 ? -18.799 -3.160 -1.067 1.00 95.38 203 ALA A CA 1
ATOM 1498 C C . ALA A 1 203 ? -19.236 -3.637 0.329 1.00 95.38 203 ALA A C 1
ATOM 1500 O O . ALA A 1 203 ? -20.380 -3.407 0.719 1.00 95.38 203 ALA A O 1
ATOM 1501 N N . ALA A 1 204 ? -18.326 -4.225 1.111 1.00 96.38 204 ALA A N 1
ATOM 1502 C CA . ALA A 1 204 ? -18.586 -4.637 2.488 1.00 96.38 204 ALA A CA 1
ATOM 1503 C C . ALA A 1 204 ? -18.933 -3.442 3.391 1.00 96.38 204 ALA A C 1
ATOM 1505 O O . ALA A 1 204 ? -19.929 -3.475 4.108 1.00 96.38 204 ALA A O 1
ATOM 1506 N N . TRP A 1 205 ? -18.194 -2.333 3.292 1.00 96.00 205 TRP A N 1
ATOM 1507 C CA . TRP A 1 205 ? -18.533 -1.102 4.013 1.00 96.00 205 TRP A CA 1
ATOM 1508 C C . TRP A 1 205 ? -19.894 -0.539 3.608 1.00 96.00 205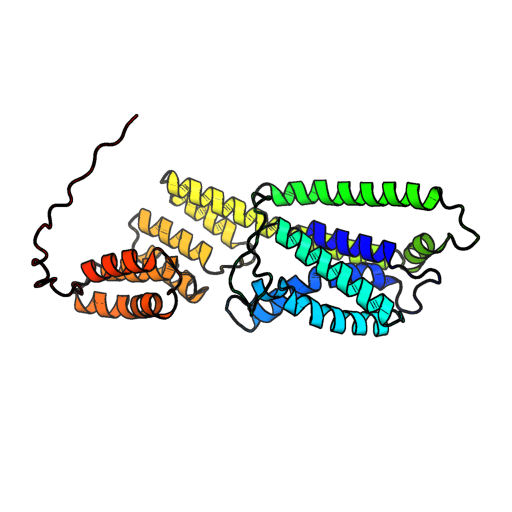 TRP A C 1
ATOM 1510 O O . TRP A 1 205 ? -20.631 -0.031 4.453 1.00 96.00 205 TRP A O 1
ATOM 1520 N N . ASN A 1 206 ? -20.263 -0.650 2.330 1.00 96.56 206 ASN A N 1
ATOM 1521 C CA . ASN A 1 206 ? -21.594 -0.262 1.878 1.00 96.56 206 ASN A CA 1
ATOM 1522 C C . ASN A 1 206 ? -22.692 -1.127 2.510 1.00 96.56 206 ASN A C 1
ATOM 1524 O O . ASN A 1 206 ? -23.716 -0.600 2.938 1.00 96.56 206 ASN A O 1
ATOM 1528 N N . LYS A 1 207 ? -22.448 -2.434 2.637 1.00 97.50 207 LYS A N 1
ATOM 1529 C CA . LYS A 1 207 ? -23.329 -3.366 3.346 1.00 97.50 207 LYS A CA 1
ATOM 1530 C C . LYS A 1 207 ? -23.454 -3.030 4.836 1.00 97.50 207 LYS A C 1
ATOM 1532 O O . LYS A 1 207 ? -24.576 -2.957 5.333 1.00 97.50 207 LYS A O 1
ATOM 1537 N N . CYS A 1 208 ? -22.355 -2.685 5.515 1.00 97.12 208 CYS A N 1
ATOM 1538 C CA . CYS A 1 208 ? -22.401 -2.177 6.893 1.00 97.12 208 CYS A CA 1
ATOM 1539 C C . CYS A 1 208 ? -23.273 -0.917 7.021 1.00 97.12 208 CYS A C 1
ATOM 1541 O O . CYS A 1 208 ? -24.094 -0.832 7.931 1.00 97.12 208 CYS A O 1
ATOM 1543 N N . ARG A 1 209 ? -23.159 0.046 6.091 1.00 96.56 209 ARG A N 1
ATOM 1544 C CA . ARG A 1 209 ? -24.015 1.253 6.083 1.00 96.56 209 ARG A CA 1
ATOM 1545 C C . ARG A 1 209 ? -25.499 0.926 5.906 1.00 96.56 209 ARG A C 1
ATOM 1547 O O . ARG A 1 209 ? -26.345 1.599 6.482 1.00 96.56 209 ARG A O 1
ATOM 1554 N N . GLN A 1 210 ? -25.808 -0.126 5.152 1.00 97.81 210 GLN A N 1
ATOM 1555 C CA . GLN A 1 210 ? -27.165 -0.653 4.967 1.00 97.81 210 GLN A CA 1
ATOM 1556 C C . GLN A 1 210 ? -27.642 -1.530 6.138 1.00 97.81 210 GLN A C 1
ATOM 1558 O O . GLN A 1 210 ? -28.744 -2.066 6.077 1.00 97.81 210 GLN A O 1
ATOM 1563 N N . ARG A 1 211 ? -26.833 -1.682 7.197 1.00 97.56 211 ARG A N 1
ATOM 1564 C CA . ARG A 1 211 ? -27.058 -2.593 8.334 1.00 97.56 211 ARG A CA 1
ATOM 1565 C C . ARG A 1 211 ? -27.139 -4.081 7.958 1.00 97.56 211 ARG A C 1
ATOM 1567 O O . ARG A 1 211 ? -27.558 -4.898 8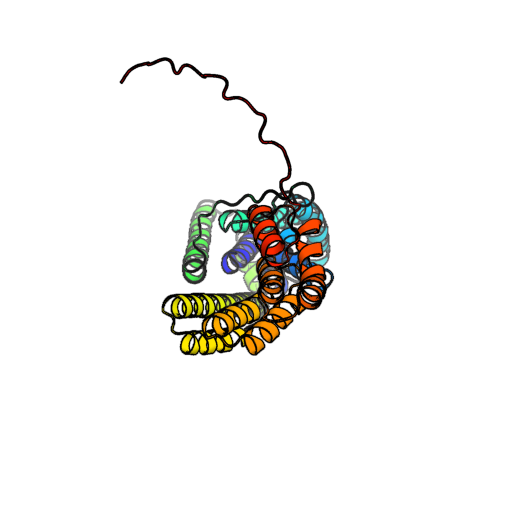.772 1.00 97.56 211 ARG A O 1
ATOM 1574 N N . ASP A 1 212 ? -26.684 -4.456 6.762 1.00 98.38 212 ASP A N 1
ATOM 1575 C CA . ASP A 1 212 ? -26.517 -5.851 6.338 1.00 98.38 212 ASP A CA 1
ATOM 1576 C C . ASP A 1 212 ? -25.135 -6.363 6.783 1.00 98.38 212 ASP A C 1
ATOM 1578 O O . ASP A 1 212 ? -24.209 -6.536 5.986 1.00 98.38 212 ASP A O 1
ATOM 1582 N N . PHE A 1 213 ? -24.965 -6.537 8.097 1.00 98.19 213 PHE A N 1
ATOM 1583 C CA . PHE A 1 213 ? -23.675 -6.900 8.694 1.00 98.19 213 PHE A CA 1
ATOM 1584 C C . PHE A 1 213 ? -23.243 -8.330 8.351 1.00 98.19 213 PHE A C 1
ATOM 1586 O O . PHE A 1 213 ? -22.061 -8.571 8.117 1.00 98.19 213 PHE A O 1
ATOM 1593 N N . ALA A 1 214 ? -24.189 -9.268 8.250 1.00 98.00 214 ALA A N 1
ATOM 1594 C CA . ALA A 1 214 ? -23.896 -10.639 7.837 1.00 98.00 214 ALA A CA 1
ATOM 1595 C C . ALA A 1 214 ? -23.372 -10.682 6.390 1.00 98.00 214 ALA A C 1
ATOM 1597 O O . ALA A 1 214 ? -22.341 -11.303 6.125 1.00 98.00 214 ALA A O 1
ATOM 1598 N N . GLY A 1 215 ? -24.020 -9.960 5.466 1.00 98.06 215 GLY A N 1
ATOM 1599 C CA . GLY A 1 215 ? -23.535 -9.816 4.095 1.00 98.06 215 GLY A CA 1
ATOM 1600 C C . GLY A 1 215 ? -22.176 -9.113 4.014 1.00 98.06 215 GLY A C 1
ATOM 1601 O O . GLY A 1 215 ? -21.334 -9.493 3.198 1.00 98.06 215 GLY A O 1
ATOM 1602 N N . ALA A 1 216 ? -21.926 -8.126 4.881 1.00 98.12 216 ALA A N 1
ATOM 1603 C CA . ALA A 1 216 ? -20.629 -7.460 4.970 1.00 98.12 216 ALA A CA 1
ATOM 1604 C C . ALA A 1 216 ? -19.507 -8.413 5.417 1.00 98.12 216 ALA A C 1
ATOM 1606 O O . ALA A 1 216 ? -18.450 -8.430 4.787 1.00 98.12 216 ALA A O 1
ATOM 1607 N N . LEU A 1 217 ? -19.740 -9.242 6.442 1.00 98.12 217 LEU A N 1
ATOM 1608 C CA . LEU A 1 217 ? -18.761 -10.218 6.939 1.00 98.12 217 LEU A CA 1
ATOM 1609 C C . LEU A 1 217 ? -18.328 -11.208 5.847 1.00 98.12 217 LEU A C 1
ATOM 1611 O O . LEU A 1 217 ? -17.131 -11.413 5.662 1.00 98.12 217 LEU A O 1
ATOM 1615 N N . VAL A 1 218 ? -19.263 -11.708 5.030 1.00 98.12 218 VAL A N 1
ATOM 1616 C CA . VAL A 1 218 ? -18.936 -12.577 3.879 1.00 98.12 218 VAL A CA 1
ATOM 1617 C C . VAL A 1 218 ? -18.001 -11.877 2.882 1.00 98.12 218 VAL A C 1
ATOM 1619 O O . VAL A 1 218 ? -17.091 -12.497 2.326 1.00 98.12 218 VAL A O 1
ATOM 1622 N N . LEU A 1 219 ? -18.204 -10.581 2.632 1.00 97.44 219 LEU A N 1
ATOM 1623 C CA . LEU A 1 219 ? -17.335 -9.806 1.743 1.00 97.44 219 LEU A CA 1
ATOM 1624 C C . LEU A 1 219 ? -15.968 -9.513 2.377 1.00 97.44 219 LEU A C 1
ATOM 1626 O O . LEU A 1 219 ? -14.965 -9.563 1.664 1.00 97.44 219 LEU A O 1
ATOM 1630 N N . PHE A 1 220 ? -15.902 -9.269 3.689 1.00 96.38 220 PHE A N 1
ATOM 1631 C CA . PHE A 1 220 ? -14.631 -9.153 4.412 1.00 96.38 220 PHE A CA 1
ATOM 1632 C C . PHE A 1 220 ? -13.833 -10.461 4.380 1.00 96.38 220 PHE A C 1
ATOM 1634 O O . PHE A 1 220 ? -12.617 -10.429 4.183 1.00 96.38 220 PHE A O 1
ATOM 1641 N N . ASP A 1 221 ? -14.504 -11.609 4.477 1.00 95.62 221 ASP A N 1
ATOM 1642 C CA . ASP A 1 221 ? -13.869 -12.922 4.365 1.00 95.62 221 ASP A CA 1
ATOM 1643 C C . ASP A 1 221 ? -13.265 -13.147 2.985 1.00 95.62 221 ASP A C 1
ATOM 1645 O O . ASP A 1 221 ? -12.081 -13.474 2.880 1.00 95.62 221 ASP A O 1
ATOM 1649 N N . ARG A 1 222 ? -14.014 -12.837 1.924 1.00 95.75 222 ARG A N 1
ATOM 1650 C CA . ARG A 1 222 ? -13.488 -12.865 0.550 1.00 95.75 222 ARG A CA 1
ATOM 1651 C C . ARG A 1 222 ? -12.310 -11.909 0.365 1.00 95.75 222 ARG A C 1
ATOM 1653 O O . ARG A 1 222 ? -11.309 -12.290 -0.235 1.00 95.75 222 ARG A O 1
ATOM 1660 N N . ALA A 1 223 ? -12.395 -10.700 0.924 1.00 93.50 223 ALA A N 1
ATOM 1661 C CA . ALA A 1 223 ? -11.313 -9.720 0.862 1.00 93.50 223 ALA A CA 1
ATOM 1662 C C . ALA A 1 223 ? -10.039 -10.207 1.576 1.00 93.50 223 ALA A C 1
ATOM 1664 O O . ALA A 1 223 ? -8.931 -9.847 1.175 1.00 93.50 223 ALA A O 1
ATOM 1665 N N . SER A 1 224 ? -10.181 -11.032 2.619 1.00 91.56 224 SER A N 1
ATOM 1666 C CA . SER A 1 224 ? -9.056 -11.582 3.382 1.00 91.56 224 SER A CA 1
ATOM 1667 C C . SER A 1 224 ? -8.280 -12.687 2.660 1.00 91.56 224 SER A C 1
ATOM 1669 O O . SER A 1 224 ? -7.134 -12.936 3.022 1.00 91.56 224 SER A O 1
ATOM 1671 N N . CYS A 1 225 ? -8.850 -13.299 1.614 1.00 90.81 225 CYS A N 1
ATOM 1672 C CA . CYS A 1 225 ? -8.169 -14.310 0.799 1.00 90.81 225 CYS A CA 1
ATOM 1673 C C . CYS A 1 225 ? -7.055 -13.728 -0.087 1.00 90.81 225 CYS A C 1
ATOM 1675 O O . CYS A 1 225 ? -6.234 -14.475 -0.615 1.00 90.81 225 CYS A O 1
ATOM 1677 N N . TRP A 1 226 ? -7.025 -12.406 -0.271 1.00 87.19 226 TRP A N 1
ATOM 1678 C CA . TRP A 1 226 ? -6.031 -11.733 -1.102 1.00 87.19 226 TRP A CA 1
ATOM 1679 C C . TRP A 1 226 ? -4.841 -11.231 -0.270 1.00 87.19 226 TRP A C 1
ATOM 1681 O O . TRP A 1 226 ? -5.014 -10.911 0.910 1.00 87.19 226 TRP A O 1
ATOM 1691 N N . PRO A 1 227 ? -3.640 -11.090 -0.866 1.00 79.19 227 PRO A N 1
ATOM 1692 C CA . PRO A 1 227 ? -2.444 -10.603 -0.174 1.00 79.19 227 PRO A CA 1
ATOM 1693 C C . PRO A 1 227 ? -2.667 -9.296 0.603 1.00 79.19 227 PRO A C 1
ATOM 1695 O O . PRO A 1 227 ? -3.488 -8.460 0.213 1.00 79.19 227 PRO A O 1
ATOM 1698 N N . ALA A 1 228 ? -1.951 -9.140 1.723 1.00 65.25 228 ALA A N 1
ATOM 1699 C CA . ALA A 1 228 ? -2.106 -8.031 2.667 1.00 65.25 228 ALA A CA 1
ATOM 1700 C C . ALA A 1 228 ? -1.921 -6.645 2.017 1.00 65.25 228 ALA A C 1
ATOM 1702 O O . ALA A 1 228 ? -0.999 -6.413 1.238 1.00 65.25 228 ALA A O 1
ATOM 1703 N N . MET A 1 229 ? -2.807 -5.709 2.374 1.00 67.69 229 MET A N 1
ATOM 1704 C CA . MET A 1 229 ? -2.715 -4.290 2.004 1.00 67.69 229 MET A CA 1
ATOM 1705 C C . MET A 1 229 ? -1.671 -3.563 2.872 1.00 67.69 229 MET A C 1
ATOM 1707 O O . MET A 1 229 ? -1.322 -4.082 3.931 1.00 67.69 229 MET A O 1
ATOM 1711 N N . PRO A 1 230 ? -1.250 -2.331 2.507 1.00 64.19 230 PRO A N 1
ATOM 1712 C CA . PRO A 1 230 ? -0.395 -1.459 3.333 1.00 64.19 230 PRO A CA 1
ATOM 1713 C C . PRO A 1 230 ? -0.820 -1.265 4.803 1.00 64.19 230 PRO A C 1
ATOM 1715 O O . PRO A 1 230 ? -0.056 -0.702 5.571 1.00 64.19 230 PRO A O 1
ATOM 1718 N N . LYS A 1 231 ? -2.017 -1.718 5.195 1.00 79.50 231 LYS A N 1
ATOM 1719 C CA . LYS A 1 231 ? -2.554 -1.687 6.561 1.00 79.50 231 LYS A CA 1
ATOM 1720 C C . LYS A 1 231 ? -3.044 -3.094 6.931 1.00 79.50 231 LYS A C 1
ATOM 1722 O O . LYS A 1 231 ? -4.225 -3.393 6.708 1.00 79.50 231 LYS A O 1
ATOM 1727 N N . PRO A 1 232 ? -2.157 -3.994 7.397 1.00 80.81 232 PRO A N 1
ATOM 1728 C CA . PRO A 1 232 ? -2.464 -5.418 7.548 1.00 80.81 232 PRO A CA 1
ATOM 1729 C C . PRO A 1 232 ? -3.613 -5.711 8.533 1.00 80.81 232 PRO A C 1
ATOM 1731 O O . PRO A 1 232 ? -4.288 -6.724 8.365 1.00 80.81 232 PRO A O 1
ATOM 1734 N N . GLY A 1 233 ? -3.932 -4.802 9.466 1.00 90.44 233 GLY A N 1
ATOM 1735 C CA . GLY A 1 233 ? -5.068 -4.933 10.394 1.00 90.44 233 GLY A CA 1
ATOM 1736 C C . GLY A 1 233 ? -6.438 -4.488 9.858 1.00 90.44 233 GLY A C 1
ATOM 1737 O O . GLY A 1 233 ? -7.466 -4.806 10.448 1.00 90.44 233 GLY A O 1
ATOM 1738 N N . ARG A 1 234 ? -6.507 -3.794 8.711 1.00 92.31 234 ARG A N 1
ATOM 1739 C CA . ARG A 1 234 ? -7.734 -3.090 8.279 1.00 92.31 234 ARG A CA 1
ATOM 1740 C C . ARG A 1 234 ? -8.954 -3.995 8.061 1.00 92.31 234 ARG A C 1
ATOM 1742 O O . ARG A 1 234 ? -10.078 -3.552 8.270 1.00 92.31 234 ARG A O 1
ATOM 1749 N N . VAL A 1 235 ? -8.753 -5.234 7.606 1.00 94.62 235 VAL A N 1
ATOM 1750 C CA . VAL A 1 235 ? -9.868 -6.181 7.398 1.00 94.62 235 VAL A CA 1
ATOM 1751 C C . VAL A 1 235 ? -10.402 -6.681 8.732 1.00 94.62 235 VAL A C 1
ATOM 1753 O O . VAL A 1 235 ? -11.612 -6.697 8.926 1.00 94.62 235 VAL A O 1
ATOM 1756 N N . ASP A 1 236 ? -9.510 -7.033 9.659 1.00 96.94 236 ASP A N 1
ATOM 1757 C CA . ASP A 1 236 ? -9.910 -7.475 10.994 1.00 96.94 236 ASP A CA 1
ATOM 1758 C C . ASP A 1 236 ? -10.593 -6.330 11.760 1.00 96.94 236 ASP A C 1
ATOM 1760 O O . ASP A 1 236 ? -11.638 -6.550 12.358 1.00 96.94 236 ASP A O 1
ATOM 1764 N N . TYR A 1 237 ? -10.127 -5.084 11.625 1.00 97.31 237 TYR A N 1
ATOM 1765 C CA . TYR A 1 237 ? -10.840 -3.913 12.151 1.00 97.31 237 TYR A CA 1
ATOM 1766 C C . TYR A 1 237 ? -12.263 -3.792 11.586 1.00 97.31 237 TYR A C 1
ATOM 1768 O O . TYR A 1 237 ? -13.219 -3.597 12.327 1.00 97.31 237 TYR A O 1
ATOM 1776 N N . ALA A 1 238 ? -12.434 -3.958 10.273 1.00 96.56 238 ALA A N 1
ATOM 1777 C CA . ALA A 1 238 ? -13.750 -3.857 9.646 1.00 96.56 238 ALA A CA 1
ATOM 1778 C C . ALA A 1 238 ? -14.709 -4.981 10.090 1.00 96.56 238 ALA A C 1
ATOM 1780 O O . ALA A 1 238 ? -15.903 -4.740 10.280 1.00 96.56 238 ALA A O 1
ATOM 1781 N N . ARG A 1 239 ? -14.186 -6.197 10.313 1.00 98.06 239 ARG A N 1
ATOM 1782 C CA . ARG A 1 239 ? -14.940 -7.292 10.945 1.00 98.06 239 ARG A CA 1
ATOM 1783 C C . ARG A 1 239 ? -15.338 -6.939 12.377 1.00 98.06 239 ARG A C 1
ATOM 1785 O O . ARG A 1 239 ? -16.478 -7.194 12.759 1.00 98.06 239 ARG A O 1
ATOM 1792 N N . ALA A 1 240 ? -14.428 -6.339 13.145 1.00 98.31 240 ALA A N 1
ATOM 1793 C CA . ALA A 1 240 ? -14.698 -5.904 14.510 1.00 98.31 240 ALA A CA 1
ATOM 1794 C C . ALA A 1 240 ? -15.853 -4.895 14.563 1.00 98.31 240 ALA A C 1
ATOM 1796 O O . ALA A 1 240 ? -16.799 -5.102 15.317 1.00 98.31 240 ALA A O 1
ATOM 1797 N N . GLU A 1 241 ? -15.832 -3.881 13.693 1.00 98.19 241 GLU A N 1
ATOM 1798 C CA . GLU A 1 241 ? -16.909 -2.892 13.549 1.00 98.19 241 GLU A CA 1
ATOM 1799 C C . GLU A 1 241 ? -18.257 -3.544 13.201 1.00 98.19 241 GLU A C 1
ATOM 1801 O O . GLU A 1 241 ? -19.286 -3.218 13.796 1.00 98.19 241 GLU A O 1
ATOM 1806 N N . ALA A 1 242 ? -18.268 -4.510 12.274 1.00 98.06 242 ALA A N 1
ATOM 1807 C CA . ALA A 1 242 ? -19.486 -5.237 11.918 1.00 98.06 242 ALA A CA 1
ATOM 1808 C C . ALA A 1 242 ? -20.036 -6.051 13.103 1.00 98.06 242 ALA A C 1
ATOM 1810 O O . ALA A 1 242 ? -21.227 -5.972 13.405 1.00 98.06 242 ALA A O 1
ATOM 1811 N N . HIS A 1 243 ? -19.181 -6.789 13.818 1.00 98.44 243 HIS A N 1
ATOM 1812 C CA . HIS A 1 243 ? -19.587 -7.538 15.011 1.00 98.44 243 HIS A CA 1
ATOM 1813 C C . HIS A 1 243 ? -20.054 -6.627 16.148 1.00 98.44 243 HIS A C 1
ATOM 1815 O O . HIS A 1 243 ? -21.040 -6.944 16.819 1.00 98.44 243 HIS A O 1
ATOM 1821 N N . TRP A 1 244 ? -19.390 -5.486 16.336 1.00 97.88 244 TRP A N 1
ATOM 1822 C CA . TRP A 1 244 ? -19.780 -4.476 17.310 1.00 97.88 244 TRP A CA 1
ATOM 1823 C C . TRP A 1 244 ? -21.185 -3.947 17.015 1.00 97.88 244 TRP A C 1
ATOM 1825 O O . TRP A 1 244 ? -22.035 -3.924 17.904 1.00 97.88 244 TRP A O 1
ATOM 1835 N N . ALA A 1 245 ? -21.469 -3.613 15.754 1.00 97.44 245 ALA A N 1
ATOM 1836 C CA . ALA A 1 245 ? -22.779 -3.130 15.326 1.00 97.44 245 ALA A CA 1
ATOM 1837 C C . ALA A 1 245 ? -23.898 -4.184 15.455 1.00 97.44 245 ALA A C 1
ATOM 1839 O O . ALA A 1 245 ? -25.059 -3.827 15.650 1.00 97.44 245 ALA A O 1
ATOM 1840 N N . MET A 1 246 ? -23.557 -5.475 15.407 1.00 98.12 246 MET A N 1
ATOM 1841 C CA . MET A 1 246 ? -24.474 -6.586 15.702 1.00 98.12 246 MET A CA 1
ATOM 1842 C C . MET A 1 246 ? -24.688 -6.827 17.208 1.00 98.12 246 MET A C 1
ATOM 1844 O O . MET A 1 246 ? -25.448 -7.718 17.580 1.00 98.12 246 MET A O 1
ATOM 1848 N N . GLY A 1 247 ? -23.998 -6.091 18.085 1.00 97.44 247 GLY A N 1
ATOM 1849 C CA . GLY A 1 247 ? -24.025 -6.306 19.534 1.00 97.44 247 GLY A CA 1
ATOM 1850 C C . GLY A 1 247 ? -23.175 -7.489 20.012 1.00 97.44 247 GLY A C 1
ATOM 1851 O O . GLY A 1 247 ? -23.169 -7.796 21.205 1.00 97.44 247 GLY A O 1
ATOM 1852 N N . ASN A 1 248 ? -22.416 -8.144 19.126 1.00 98.12 248 ASN A N 1
ATOM 1853 C CA . ASN A 1 248 ? -21.506 -9.223 19.500 1.00 98.12 248 ASN A CA 1
ATOM 1854 C C . ASN A 1 248 ? -20.167 -8.650 19.980 1.00 98.12 248 ASN A C 1
ATOM 1856 O O . ASN A 1 248 ? -19.161 -8.636 19.268 1.00 98.12 248 ASN A O 1
ATOM 1860 N N . ARG A 1 249 ? -20.172 -8.165 21.223 1.00 97.62 249 ARG A N 1
ATOM 1861 C CA . ARG A 1 249 ? -19.016 -7.515 21.846 1.00 97.62 249 ARG A CA 1
ATOM 1862 C C . ARG A 1 249 ? -17.771 -8.407 21.902 1.00 97.62 249 ARG A C 1
ATOM 1864 O O . ARG A 1 249 ? -16.680 -7.907 21.657 1.00 97.62 249 ARG A O 1
ATOM 1871 N N . ALA A 1 250 ? -17.925 -9.690 22.231 1.00 97.88 250 ALA A N 1
ATOM 1872 C CA . ALA A 1 250 ? -16.793 -10.606 22.385 1.00 97.88 250 ALA A CA 1
ATOM 1873 C C . ALA A 1 250 ? -16.065 -10.833 21.051 1.00 97.88 250 ALA A C 1
ATOM 1875 O O . ALA A 1 250 ? -14.845 -10.709 20.987 1.00 97.88 250 ALA A O 1
ATOM 1876 N N . ALA A 1 251 ? -16.817 -11.074 19.970 1.00 98.19 251 ALA A N 1
ATOM 1877 C CA . ALA A 1 251 ? -16.232 -11.205 18.637 1.00 98.19 251 ALA A CA 1
ATOM 1878 C C . ALA A 1 251 ? -15.599 -9.889 18.159 1.00 98.19 251 ALA A C 1
ATOM 1880 O O . ALA A 1 251 ? -14.523 -9.902 17.566 1.00 98.19 251 ALA A O 1
ATOM 1881 N N . ALA A 1 252 ? -16.235 -8.746 18.443 1.00 98.44 252 ALA A N 1
ATOM 1882 C CA . ALA A 1 252 ? -15.663 -7.444 18.114 1.00 98.44 252 ALA A CA 1
ATOM 1883 C C . ALA A 1 252 ? -14.295 -7.242 18.784 1.00 98.44 252 ALA A C 1
ATOM 1885 O O . ALA A 1 252 ? -13.326 -6.895 18.114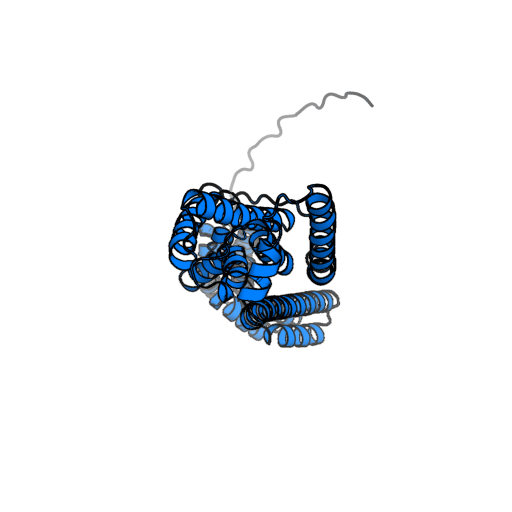 1.00 98.44 252 ALA A O 1
ATOM 1886 N N . GLU A 1 253 ? -14.196 -7.519 20.086 1.00 98.38 253 GLU A N 1
ATOM 1887 C CA . GLU A 1 253 ? -12.942 -7.428 20.839 1.00 98.38 253 GLU A CA 1
ATOM 1888 C C . GLU A 1 253 ? -11.849 -8.332 20.254 1.00 98.38 253 GLU A C 1
ATOM 1890 O O . GLU A 1 253 ? -10.730 -7.869 20.030 1.00 98.38 253 GLU A O 1
ATOM 1895 N N . GLU A 1 254 ? -12.171 -9.591 19.940 1.00 98.44 254 GLU A N 1
ATOM 1896 C CA . GLU A 1 254 ? -11.222 -10.520 19.319 1.00 98.44 254 GLU A CA 1
ATOM 1897 C C . GLU A 1 254 ? -10.637 -9.946 18.020 1.00 98.44 254 GLU A C 1
ATOM 1899 O O . GLU A 1 254 ? -9.414 -9.916 17.834 1.00 98.44 254 GLU A O 1
ATOM 1904 N N . TYR A 1 255 ? -11.498 -9.448 17.132 1.00 98.44 255 TYR A N 1
ATOM 1905 C CA . TYR A 1 255 ? -11.073 -8.899 15.850 1.00 98.44 255 TYR A CA 1
ATOM 1906 C C . TYR A 1 255 ? -10.339 -7.560 15.979 1.00 98.44 255 TYR A C 1
ATOM 1908 O O . TYR A 1 255 ? -9.353 -7.351 15.267 1.00 98.44 255 TYR A O 1
ATOM 1916 N N . TYR A 1 256 ? -10.721 -6.685 16.914 1.00 98.50 256 TYR A N 1
ATOM 1917 C CA . TYR A 1 256 ? -9.933 -5.485 17.200 1.00 98.50 256 TYR A CA 1
ATOM 1918 C C . TYR A 1 256 ? -8.533 -5.855 17.697 1.00 98.50 256 TYR A C 1
ATOM 1920 O O . TYR A 1 256 ? -7.548 -5.294 17.223 1.00 98.50 256 TYR A O 1
ATOM 1928 N N . LEU A 1 257 ? -8.405 -6.830 18.602 1.00 98.25 257 LEU A N 1
ATOM 1929 C CA . LEU A 1 257 ? -7.100 -7.277 19.095 1.00 98.25 257 LEU A CA 1
ATOM 1930 C C . LEU A 1 257 ? -6.246 -7.897 17.984 1.00 98.25 257 LEU A C 1
ATOM 1932 O O . LEU A 1 257 ? -5.034 -7.686 17.957 1.00 98.25 257 LEU A O 1
ATOM 1936 N N . ARG A 1 258 ? -6.849 -8.644 17.052 1.00 97.31 258 ARG A N 1
ATOM 1937 C CA . ARG A 1 258 ? -6.147 -9.156 15.864 1.00 97.31 258 ARG A CA 1
ATOM 1938 C C . ARG A 1 258 ? -5.674 -8.029 14.951 1.00 97.31 258 ARG A C 1
ATOM 1940 O O . ARG A 1 258 ? -4.509 -8.027 14.558 1.00 97.31 258 ARG A O 1
ATOM 1947 N N . SER A 1 259 ? -6.539 -7.052 14.680 1.00 96.38 259 SER A N 1
ATOM 1948 C CA . SER A 1 259 ? -6.181 -5.848 13.928 1.00 96.38 259 SER A CA 1
ATOM 1949 C C . SER A 1 259 ? -5.021 -5.103 14.587 1.00 96.38 259 SER A C 1
ATOM 1951 O O . SER A 1 259 ? -4.045 -4.782 13.918 1.00 96.38 259 SER A O 1
ATOM 1953 N N . TYR A 1 260 ? -5.087 -4.900 15.904 1.00 96.50 260 TYR A N 1
ATOM 1954 C CA . TYR A 1 260 ? -4.049 -4.241 16.690 1.00 96.50 260 TYR A CA 1
ATOM 1955 C C . TYR A 1 260 ? -2.714 -4.990 16.655 1.00 96.50 260 TYR A C 1
ATOM 1957 O O . TYR A 1 260 ? -1.668 -4.369 16.513 1.00 96.50 260 TYR A O 1
ATOM 1965 N N . ARG A 1 261 ? -2.725 -6.326 16.756 1.00 95.38 261 ARG A N 1
ATOM 1966 C CA . ARG A 1 261 ? -1.502 -7.140 16.632 1.00 95.38 261 ARG A CA 1
ATOM 1967 C C . ARG A 1 261 ? -0.891 -7.051 15.235 1.00 95.38 261 ARG A C 1
ATOM 1969 O O . ARG A 1 261 ? 0.328 -7.051 15.115 1.00 95.38 261 ARG A O 1
ATOM 1976 N N . ALA A 1 262 ? -1.729 -7.002 14.200 1.00 91.81 262 ALA A N 1
ATOM 1977 C CA . ALA A 1 262 ? -1.277 -6.897 12.818 1.00 91.81 262 ALA A CA 1
ATOM 1978 C C . ALA A 1 262 ? -0.728 -5.499 12.495 1.00 91.81 262 ALA A C 1
ATOM 1980 O O . ALA A 1 262 ? 0.271 -5.385 11.792 1.00 91.81 262 ALA A O 1
ATOM 1981 N N . ASP A 1 263 ? -1.373 -4.447 12.999 1.00 92.56 263 ASP A N 1
ATOM 1982 C CA . ASP A 1 263 ? -0.982 -3.055 12.791 1.00 92.56 263 ASP A CA 1
ATOM 1983 C C . ASP A 1 263 ? -1.207 -2.227 14.071 1.00 92.56 263 ASP A C 1
ATOM 1985 O O . ASP A 1 263 ? -2.250 -1.581 14.232 1.00 92.56 263 ASP A O 1
ATOM 1989 N N . PRO A 1 264 ? -0.221 -2.200 14.989 1.00 92.62 264 PRO A N 1
ATOM 1990 C CA . PRO A 1 264 ? -0.319 -1.397 16.201 1.00 92.62 264 PRO A CA 1
ATOM 1991 C C . PRO A 1 264 ? -0.419 0.100 15.899 1.00 92.62 264 PRO A C 1
ATOM 1993 O O . PRO A 1 264 ? -0.904 0.851 16.741 1.00 92.62 264 PRO A O 1
ATOM 1996 N N . SER A 1 265 ? 0.038 0.556 14.729 1.00 90.44 265 SER A N 1
ATOM 1997 C CA . SER A 1 265 ? -0.010 1.965 14.326 1.00 90.44 265 SER A CA 1
ATOM 1998 C C . SER A 1 265 ? -1.383 2.395 13.803 1.00 90.44 265 SER A C 1
ATOM 2000 O O . SER A 1 265 ? -1.581 3.558 13.457 1.00 90.44 265 SER A O 1
ATOM 2002 N N . TYR A 1 266 ? -2.367 1.492 13.763 1.00 93.75 266 TYR A N 1
ATOM 2003 C CA . TYR A 1 266 ? -3.683 1.834 13.253 1.00 93.75 266 TYR A CA 1
ATOM 2004 C C . TYR A 1 266 ? -4.516 2.622 14.278 1.00 93.75 266 TYR A C 1
ATOM 2006 O O . TYR A 1 266 ? -5.229 2.039 15.096 1.00 93.75 266 TYR A O 1
ATOM 2014 N N . PHE A 1 267 ? -4.466 3.956 14.181 1.00 95.31 267 PHE A N 1
ATOM 2015 C CA . PHE A 1 267 ? -5.142 4.913 15.073 1.00 95.31 267 PHE A CA 1
ATOM 2016 C C . PHE A 1 267 ? -6.566 4.505 15.481 1.00 95.31 267 PHE A C 1
ATOM 2018 O O . PHE A 1 267 ? -6.846 4.359 16.670 1.00 95.31 267 PHE A O 1
ATOM 2025 N N . TRP A 1 268 ? -7.449 4.260 14.506 1.00 97.00 268 TRP A N 1
ATOM 2026 C CA . TRP A 1 268 ? -8.854 3.930 14.767 1.00 97.00 268 TRP A CA 1
ATOM 2027 C C . TRP A 1 268 ? -9.020 2.650 15.592 1.00 97.00 268 TRP A C 1
ATOM 2029 O O . TRP A 1 268 ? -9.806 2.619 16.531 1.00 97.00 268 TRP A O 1
ATOM 2039 N N . CYS A 1 269 ? -8.197 1.630 15.341 1.00 97.62 269 CYS A N 1
ATOM 2040 C CA . CYS A 1 269 ? -8.216 0.405 16.136 1.00 97.62 269 CYS A CA 1
ATOM 2041 C C . CYS A 1 269 ? -7.830 0.657 17.605 1.00 97.62 269 CYS A C 1
ATOM 2043 O O . CYS A 1 269 ? -8.409 0.051 18.505 1.00 97.62 269 CYS A O 1
ATOM 2045 N N . VAL A 1 270 ? -6.864 1.548 17.862 1.00 98.12 270 VAL A N 1
ATOM 2046 C CA . VAL A 1 270 ? -6.444 1.915 19.227 1.00 98.12 270 VAL A CA 1
ATOM 2047 C C . VAL A 1 270 ? -7.547 2.698 19.942 1.00 98.12 270 VAL A C 1
ATOM 2049 O O . VAL A 1 270 ? -7.857 2.407 21.099 1.00 98.12 270 VAL A O 1
ATOM 2052 N N . VAL A 1 271 ? -8.173 3.654 19.247 1.00 98.38 271 VAL A N 1
ATOM 2053 C CA . VAL A 1 271 ? -9.325 4.419 19.754 1.00 98.38 271 VAL A CA 1
ATOM 2054 C C . VAL A 1 271 ? -10.470 3.487 20.136 1.00 98.38 271 VAL A C 1
ATOM 2056 O O . VAL A 1 271 ? -11.007 3.602 21.241 1.00 98.38 271 VAL A O 1
ATOM 2059 N N . ASP A 1 272 ? -10.832 2.560 19.252 1.00 98.44 272 ASP A N 1
ATOM 2060 C CA . ASP A 1 272 ? -11.996 1.706 19.459 1.00 98.44 272 ASP A CA 1
ATOM 2061 C C . ASP A 1 272 ? -11.755 0.647 20.535 1.00 98.44 272 ASP A C 1
ATOM 2063 O O . ASP A 1 272 ? -12.660 0.404 21.328 1.00 98.44 272 ASP A O 1
ATOM 2067 N N . LEU A 1 273 ? -10.532 0.123 20.693 1.00 98.56 273 LEU A N 1
ATOM 2068 C CA . LEU A 1 273 ? -10.173 -0.717 21.846 1.00 98.56 273 LEU A CA 1
ATOM 2069 C C . LEU A 1 273 ? -10.265 0.050 23.171 1.00 98.56 273 LEU A C 1
ATOM 2071 O O . LEU A 1 273 ? -10.909 -0.421 24.112 1.00 98.56 273 LEU A O 1
ATOM 2075 N N . ALA A 1 274 ? -9.685 1.252 23.245 1.00 98.44 274 ALA A N 1
ATOM 2076 C CA . ALA A 1 274 ? -9.774 2.096 24.438 1.00 98.44 274 ALA A CA 1
ATOM 2077 C C . ALA A 1 274 ? -11.241 2.392 24.799 1.00 98.44 274 ALA A C 1
ATOM 2079 O O . ALA A 1 274 ? -11.664 2.245 25.948 1.00 98.44 274 ALA A O 1
ATOM 2080 N N . ASN A 1 275 ? -12.043 2.757 23.797 1.00 98.31 275 ASN A N 1
ATOM 2081 C CA . ASN A 1 275 ? -13.460 3.054 23.951 1.00 98.31 275 ASN A CA 1
ATOM 2082 C C . ASN A 1 275 ? -14.289 1.810 24.318 1.00 98.31 275 ASN A C 1
ATOM 2084 O O . ASN A 1 275 ? -15.191 1.906 25.160 1.00 98.31 275 ASN A O 1
ATOM 2088 N N . LEU A 1 276 ? -13.982 0.649 23.732 1.00 98.19 276 LEU A N 1
ATOM 2089 C CA . LEU A 1 276 ? -14.617 -0.634 24.025 1.00 98.19 276 LEU A CA 1
ATOM 2090 C C . LEU A 1 276 ? -14.412 -0.990 25.496 1.00 98.19 276 LEU A C 1
ATOM 2092 O O . LEU A 1 276 ? -15.403 -1.252 26.186 1.00 98.19 276 LEU A O 1
ATOM 2096 N N . TYR A 1 277 ? -13.179 -0.937 26.010 1.00 98.56 277 TYR A N 1
ATOM 2097 C CA . TYR A 1 277 ? -12.881 -1.229 27.418 1.00 98.56 277 TYR A CA 1
ATOM 2098 C C . TYR A 1 277 ? -13.456 -0.185 28.377 1.00 98.56 277 TYR A C 1
ATOM 2100 O O . TYR A 1 277 ? -14.078 -0.550 29.376 1.00 98.56 277 TYR A O 1
ATOM 2108 N N . ALA A 1 278 ? -13.359 1.105 28.047 1.00 98.19 278 ALA A N 1
ATOM 2109 C CA . ALA A 1 278 ? -13.929 2.174 28.867 1.00 98.19 278 ALA A CA 1
ATOM 2110 C C . ALA A 1 278 ? -15.461 2.106 28.988 1.00 98.19 278 ALA A C 1
ATOM 2112 O O . ALA A 1 278 ? -16.027 2.538 29.995 1.00 98.19 278 ALA A O 1
ATOM 2113 N N . SER A 1 279 ? -16.133 1.537 27.985 1.00 97.25 279 SER A N 1
ATOM 2114 C CA . SER A 1 279 ? -17.591 1.360 27.963 1.00 97.25 279 SER A CA 1
ATOM 2115 C C . SER A 1 279 ? -18.050 -0.019 28.457 1.00 97.25 279 SER A C 1
ATOM 2117 O O . SER A 1 279 ? -19.225 -0.345 28.315 1.00 97.25 279 SER A O 1
ATOM 2119 N N . ALA A 1 280 ? -17.154 -0.870 28.969 1.00 97.19 280 ALA A N 1
ATOM 2120 C CA . ALA A 1 280 ? -17.526 -2.205 29.439 1.00 97.19 280 ALA A CA 1
ATOM 2121 C C . ALA A 1 280 ? -18.480 -2.142 30.649 1.00 97.19 280 ALA A C 1
ATOM 2123 O O . ALA A 1 280 ? -18.393 -1.232 31.465 1.00 97.19 280 ALA A O 1
ATOM 2124 N N . GLY A 1 281 ? -19.321 -3.160 30.848 1.00 96.88 281 GLY A N 1
ATOM 2125 C CA . GLY A 1 281 ? -20.132 -3.300 32.072 1.00 96.88 281 GLY A CA 1
ATOM 2126 C C . GLY A 1 281 ? -19.332 -3.690 33.327 1.00 96.88 281 GLY A C 1
ATOM 2127 O O . GLY A 1 281 ? -19.915 -4.114 34.316 1.00 96.88 281 GLY A O 1
ATOM 2128 N N . GLN A 1 282 ? -18.001 -3.609 33.272 1.00 98.12 282 GLN A N 1
ATOM 2129 C CA . GLN A 1 282 ? -17.088 -4.045 34.327 1.00 98.12 282 GLN A CA 1
ATOM 2130 C C . GLN A 1 282 ? -16.817 -2.925 35.351 1.00 98.12 282 GLN A C 1
ATOM 2132 O O . GLN A 1 282 ? -16.983 -1.738 35.029 1.00 98.12 282 GLN A O 1
ATOM 2137 N N . PRO A 1 283 ? -16.344 -3.266 36.569 1.00 98.19 283 PRO A N 1
ATOM 2138 C CA . PRO A 1 283 ? -15.951 -2.281 37.573 1.00 98.19 283 PRO A CA 1
ATOM 2139 C C . PRO A 1 283 ? -14.967 -1.240 37.030 1.00 98.19 283 PRO A C 1
ATOM 2141 O O . PRO A 1 283 ? -14.146 -1.526 36.156 1.00 98.19 283 PRO A O 1
ATOM 2144 N N . LEU A 1 284 ? -15.033 -0.017 37.563 1.00 97.31 284 LEU A N 1
ATOM 2145 C CA . LEU A 1 284 ? -14.253 1.116 37.054 1.00 97.31 284 LEU A CA 1
ATOM 2146 C C . LEU A 1 284 ? -12.741 0.840 37.020 1.00 97.31 284 LEU A C 1
ATOM 2148 O O . LEU A 1 284 ? -12.075 1.186 36.046 1.00 97.31 284 LEU A O 1
ATOM 2152 N N . GLU A 1 285 ? -12.211 0.187 38.051 1.00 97.50 285 GLU A N 1
ATOM 2153 C CA . GLU A 1 285 ? -10.794 -0.174 38.124 1.00 97.50 285 GLU A CA 1
ATOM 2154 C C . GLU A 1 285 ? -10.379 -1.114 36.982 1.00 97.50 285 GLU A C 1
ATOM 2156 O O . GLU A 1 285 ? -9.358 -0.889 36.333 1.00 97.50 285 GLU A O 1
ATOM 2161 N N . TRP A 1 286 ? -11.207 -2.120 36.674 1.00 98.25 286 TRP A N 1
ATOM 2162 C CA . TRP A 1 286 ? -10.972 -3.036 35.557 1.00 98.25 286 TRP A CA 1
ATOM 2163 C C . TRP A 1 286 ? -10.941 -2.278 34.230 1.00 98.25 286 TRP A C 1
ATOM 2165 O O . TRP A 1 286 ? -10.026 -2.477 33.430 1.00 98.25 286 TRP A O 1
ATOM 2175 N N . ARG A 1 287 ? -11.905 -1.371 34.023 1.00 98.44 287 ARG A N 1
ATOM 2176 C CA . ARG A 1 287 ? -12.006 -0.565 32.798 1.00 98.44 287 ARG A CA 1
ATOM 2177 C C . ARG A 1 287 ? -10.784 0.312 32.593 1.00 98.44 287 ARG A C 1
ATOM 2179 O O . ARG A 1 287 ? -10.229 0.314 31.499 1.00 98.44 287 ARG A O 1
ATOM 2186 N N . ARG A 1 288 ? -10.343 1.008 33.645 1.00 98.00 288 ARG A N 1
ATOM 2187 C CA . ARG A 1 288 ? -9.117 1.819 33.620 1.00 98.00 288 ARG A CA 1
ATOM 2188 C C . ARG A 1 288 ? -7.912 0.953 33.273 1.00 98.00 288 ARG A C 1
ATOM 2190 O O . ARG A 1 288 ? -7.210 1.260 32.321 1.00 98.00 288 ARG A O 1
ATOM 2197 N N . ARG A 1 289 ? -7.734 -0.175 33.968 1.00 98.31 289 ARG A N 1
ATOM 2198 C CA . ARG A 1 289 ? -6.606 -1.093 33.750 1.00 98.31 289 ARG A CA 1
ATOM 2199 C C . ARG A 1 289 ? -6.518 -1.606 32.308 1.00 98.31 289 ARG A C 1
ATOM 2201 O O . ARG A 1 289 ? -5.422 -1.675 31.769 1.00 98.31 289 ARG A O 1
ATOM 2208 N N . HIS A 1 290 ? -7.647 -1.951 31.686 1.00 98.38 290 HIS A N 1
ATOM 2209 C CA . HIS A 1 290 ? -7.663 -2.504 30.324 1.00 98.38 290 HIS A CA 1
ATOM 2210 C C . HIS A 1 290 ? -7.624 -1.429 29.232 1.00 98.38 290 HIS A C 1
ATOM 2212 O O . HIS A 1 290 ? -7.085 -1.677 28.157 1.00 98.38 290 HIS A O 1
ATOM 2218 N N . ALA A 1 291 ? -8.165 -0.235 29.488 1.00 98.38 291 ALA A N 1
ATOM 2219 C CA . ALA A 1 291 ? -8.103 0.875 28.541 1.00 98.38 291 ALA A CA 1
ATOM 2220 C C . ALA A 1 291 ? -6.734 1.582 28.536 1.00 98.38 291 ALA A C 1
ATOM 2222 O O . ALA A 1 291 ? -6.329 2.096 27.493 1.00 98.38 291 ALA A O 1
ATOM 2223 N N . GLU A 1 292 ? -6.019 1.601 29.669 1.00 98.12 292 GLU A N 1
ATOM 2224 C CA . GLU A 1 292 ? -4.803 2.407 29.848 1.00 98.12 292 GLU A CA 1
ATOM 2225 C C . GLU A 1 292 ? -3.702 2.149 28.806 1.00 98.12 292 GLU A C 1
ATOM 2227 O O . GLU A 1 292 ? -3.187 3.133 28.276 1.00 98.12 292 GLU A O 1
ATOM 2232 N N . PRO A 1 293 ? -3.375 0.899 28.411 1.00 98.25 293 PRO A N 1
ATOM 2233 C CA . PRO A 1 293 ? -2.349 0.669 27.393 1.00 98.25 293 PRO A CA 1
ATOM 2234 C C . PRO A 1 293 ? -2.657 1.383 26.072 1.00 98.25 293 PRO A C 1
ATOM 2236 O O . PRO A 1 293 ? -1.765 1.920 25.421 1.00 98.25 293 PRO A O 1
ATOM 2239 N N . TYR A 1 294 ? -3.930 1.438 25.683 1.00 98.25 294 TYR A N 1
ATOM 2240 C CA . TYR A 1 294 ? -4.364 2.097 24.454 1.00 98.25 294 TYR A CA 1
ATOM 2241 C C . TYR A 1 294 ? -4.422 3.620 24.621 1.00 98.25 294 TYR A C 1
ATOM 2243 O O . TYR A 1 294 ? -4.013 4.353 23.723 1.00 98.25 294 TYR A O 1
ATOM 2251 N N . LEU A 1 295 ? -4.863 4.109 25.785 1.00 97.94 295 LEU A N 1
ATOM 2252 C CA . LEU A 1 295 ? -4.870 5.538 26.109 1.00 97.94 295 LEU A CA 1
ATOM 2253 C C . LEU A 1 295 ? -3.466 6.137 26.147 1.00 97.94 295 LEU A C 1
ATOM 2255 O O . LEU A 1 295 ? -3.256 7.223 25.607 1.00 97.94 295 LEU A O 1
ATOM 2259 N N . GLN A 1 296 ? -2.500 5.430 26.736 1.00 97.81 296 GLN A N 1
ATOM 2260 C CA . GLN A 1 296 ? -1.104 5.850 26.750 1.00 97.81 296 GLN A CA 1
ATOM 2261 C C . GLN A 1 296 ? -0.595 6.062 25.322 1.00 97.81 296 GLN A C 1
ATOM 2263 O O . GLN A 1 296 ? -0.075 7.133 25.015 1.00 97.81 296 GLN A O 1
ATOM 2268 N N . ARG A 1 297 ? -0.844 5.102 24.424 1.00 97.12 297 ARG A N 1
ATOM 2269 C CA . ARG A 1 297 ? -0.441 5.211 23.016 1.00 97.12 297 ARG A CA 1
ATOM 2270 C C . ARG A 1 297 ? -1.138 6.358 22.294 1.00 97.12 297 ARG A C 1
ATOM 2272 O O . ARG A 1 297 ? -0.476 7.114 21.592 1.00 97.12 297 ARG A O 1
ATOM 2279 N N . LEU A 1 298 ? -2.442 6.555 22.501 1.00 96.75 298 LEU A N 1
ATOM 2280 C CA . LEU A 1 298 ? -3.150 7.723 21.959 1.00 96.75 298 LEU A CA 1
ATOM 2281 C C . LEU A 1 298 ? -2.502 9.035 22.412 1.00 96.75 298 LEU A C 1
ATOM 2283 O O . LEU A 1 298 ? -2.333 9.945 21.605 1.00 96.75 298 LEU A O 1
ATOM 2287 N N . ARG A 1 299 ? -2.089 9.135 23.678 1.00 96.19 299 ARG A N 1
ATOM 2288 C CA . ARG A 1 299 ? -1.441 10.334 24.226 1.00 96.19 299 ARG A CA 1
ATOM 2289 C C . ARG A 1 299 ? -0.046 10.565 23.631 1.00 96.19 299 ARG A C 1
ATOM 2291 O O . ARG A 1 299 ? 0.270 11.714 23.327 1.00 96.19 299 ARG A O 1
ATOM 2298 N N . THR A 1 300 ? 0.756 9.516 23.442 1.00 95.62 300 THR A N 1
ATOM 2299 C CA . THR A 1 300 ? 2.184 9.644 23.093 1.00 95.62 300 THR A CA 1
ATOM 2300 C C . THR A 1 300 ? 2.515 9.470 21.613 1.00 95.62 300 THR A C 1
ATOM 2302 O O . THR A 1 300 ? 3.439 10.116 21.135 1.00 95.62 300 THR A O 1
ATOM 2305 N N . GLU A 1 301 ? 1.805 8.606 20.888 1.00 93.88 301 GLU A N 1
ATOM 2306 C CA . GLU A 1 301 ? 2.188 8.185 19.529 1.00 93.88 301 GLU A CA 1
ATOM 2307 C C . GLU A 1 301 ? 1.345 8.830 18.422 1.00 93.88 301 GLU A C 1
ATOM 2309 O O . GLU A 1 301 ? 1.830 8.989 17.310 1.00 93.88 301 GLU A O 1
ATOM 2314 N N . PHE A 1 302 ? 0.106 9.232 18.715 1.00 93.56 302 PHE A N 1
ATOM 2315 C CA . PHE A 1 302 ? -0.844 9.749 17.717 1.00 93.56 302 PHE A CA 1
ATOM 2316 C C . PHE A 1 302 ? -1.025 11.268 17.809 1.00 93.56 302 PHE A C 1
ATOM 2318 O O . PHE A 1 302 ? -2.142 11.785 17.737 1.00 93.56 302 PHE A O 1
ATOM 2325 N N . THR A 1 303 ? 0.063 11.997 18.071 1.00 92.00 303 THR A N 1
ATOM 2326 C CA . THR A 1 303 ? 0.001 13.422 18.429 1.00 92.00 303 THR A CA 1
ATOM 2327 C C . THR A 1 303 ? -0.482 14.336 17.308 1.00 92.00 303 THR A C 1
ATOM 2329 O O . THR A 1 303 ? -1.029 15.403 17.591 1.00 92.00 303 THR A O 1
ATOM 2332 N N . ASP A 1 304 ? -0.331 13.875 16.074 1.00 87.50 304 ASP A N 1
ATOM 2333 C CA . ASP A 1 304 ? -0.687 14.504 14.809 1.00 87.50 304 ASP A CA 1
ATOM 2334 C C . ASP A 1 304 ? -2.156 14.300 14.399 1.00 87.50 304 ASP A C 1
ATOM 2336 O O . ASP A 1 304 ? -2.641 14.994 13.509 1.00 87.50 304 ASP A O 1
ATOM 2340 N N . GLN A 1 305 ? -2.887 13.384 15.046 1.00 91.62 305 GLN A N 1
ATOM 2341 C CA . GLN A 1 305 ? -4.271 13.076 14.676 1.00 91.62 305 GLN A CA 1
ATOM 2342 C C . GLN A 1 305 ? -5.238 14.162 15.187 1.00 91.62 305 GLN A C 1
ATOM 2344 O O . GLN A 1 305 ? -5.356 14.346 16.409 1.00 91.62 305 GLN A O 1
ATOM 2349 N N . PRO A 1 306 ? -5.968 14.869 14.302 1.00 89.44 306 PRO A N 1
ATOM 2350 C CA . PRO A 1 306 ? -6.764 16.035 14.687 1.00 89.44 306 PRO A CA 1
ATOM 2351 C C . PRO A 1 306 ? -7.927 15.684 15.627 1.00 89.44 306 PRO A C 1
ATOM 2353 O O . PRO A 1 306 ? -8.256 16.455 16.529 1.00 89.44 306 PRO A O 1
ATOM 2356 N N . GLU A 1 307 ? -8.520 14.495 15.501 1.00 93.38 307 GLU A N 1
ATOM 2357 C CA . GLU A 1 307 ? -9.631 14.045 16.346 1.00 93.38 307 GLU A CA 1
ATOM 2358 C C . GLU A 1 307 ? -9.182 13.546 17.728 1.00 93.38 307 GLU A C 1
ATOM 2360 O O . GLU A 1 307 ? -10.023 13.334 18.611 1.00 93.38 307 GLU A O 1
ATOM 2365 N N . ARG A 1 308 ? -7.872 13.356 17.947 1.00 95.75 308 ARG A N 1
ATOM 2366 C CA . ARG A 1 308 ? -7.329 12.688 19.138 1.00 95.75 308 ARG A CA 1
ATOM 2367 C C . ARG A 1 308 ? -7.836 13.298 20.442 1.00 95.75 308 ARG A C 1
ATOM 2369 O O . ARG A 1 308 ? -8.277 12.557 21.317 1.00 95.75 308 ARG A O 1
ATOM 2376 N N . LEU A 1 309 ? -7.753 14.621 20.598 1.00 94.38 309 LEU A N 1
ATOM 2377 C CA . LEU A 1 309 ? -8.084 15.285 21.867 1.00 94.38 309 LEU A CA 1
ATOM 2378 C C . LEU A 1 309 ? -9.565 15.109 22.228 1.00 94.38 309 LEU A C 1
ATOM 2380 O O . LEU A 1 309 ? -9.893 14.792 23.371 1.00 94.38 309 LEU A O 1
ATOM 2384 N N . ASN A 1 310 ? -10.451 15.222 21.236 1.00 95.56 310 ASN A N 1
ATOM 2385 C CA . ASN A 1 310 ? -11.888 15.020 21.417 1.00 95.56 310 ASN A CA 1
ATOM 2386 C C . ASN A 1 310 ? -12.211 13.569 21.803 1.00 95.56 310 ASN A C 1
ATOM 2388 O O . ASN A 1 310 ? -13.059 13.319 22.666 1.00 95.56 310 ASN A O 1
ATOM 2392 N N . LEU A 1 311 ? -11.526 12.606 21.182 1.00 97.00 311 LEU A N 1
ATOM 2393 C CA . LEU A 1 311 ? -11.692 11.182 21.465 1.00 97.00 311 LEU A CA 1
ATOM 2394 C C . LEU A 1 311 ? -11.166 10.810 22.857 1.00 97.00 311 LEU A C 1
ATOM 2396 O O . LEU A 1 311 ? -11.876 10.121 23.591 1.00 97.00 311 LEU A O 1
ATOM 2400 N N . LEU A 1 312 ? -9.989 11.312 23.247 1.00 96.88 312 LEU A N 1
ATOM 2401 C CA . LEU A 1 312 ? -9.422 11.130 24.588 1.00 96.88 312 LEU A CA 1
ATOM 2402 C C . LEU A 1 312 ? -10.363 11.672 25.663 1.00 96.88 312 LEU A C 1
ATOM 2404 O O . LEU A 1 312 ? -10.768 10.913 26.537 1.00 96.88 312 LEU A O 1
ATOM 2408 N N . ALA A 1 313 ? -10.817 12.923 25.538 1.00 94.75 313 ALA A N 1
ATOM 2409 C CA . ALA A 1 313 ? -11.742 13.523 26.501 1.00 94.75 313 ALA A CA 1
ATOM 2410 C C . ALA A 1 313 ? -13.041 12.708 26.647 1.00 94.75 313 ALA A C 1
ATOM 2412 O O . ALA A 1 313 ? -13.556 12.507 27.747 1.00 94.75 313 ALA A O 1
ATOM 2413 N N . ARG A 1 314 ? -13.570 12.178 25.535 1.00 96.56 314 ARG A N 1
ATOM 2414 C CA . ARG A 1 314 ? -14.756 11.310 25.551 1.00 96.56 314 ARG A CA 1
ATOM 2415 C C . ARG A 1 314 ? -14.508 9.989 26.285 1.00 96.56 314 ARG A C 1
ATOM 2417 O O . ARG A 1 314 ? -15.422 9.496 26.944 1.00 96.56 314 ARG A O 1
ATOM 2424 N N . ILE A 1 315 ? -13.325 9.396 26.148 1.00 97.50 315 ILE A N 1
ATOM 2425 C CA . ILE A 1 315 ? -12.972 8.142 26.825 1.00 97.50 315 ILE A CA 1
ATOM 2426 C C . ILE A 1 315 ? -12.679 8.401 28.310 1.00 97.50 315 ILE A C 1
ATOM 2428 O O . ILE A 1 315 ? -13.191 7.672 29.160 1.00 97.50 315 ILE A O 1
ATOM 2432 N N . ASP A 1 316 ? -11.962 9.476 28.635 1.00 96.44 316 ASP A N 1
ATOM 2433 C CA . ASP A 1 316 ? -11.652 9.881 30.010 1.00 96.44 316 ASP A CA 1
ATOM 2434 C C . ASP A 1 316 ? -12.933 10.153 30.821 1.00 96.44 316 ASP A C 1
ATOM 2436 O O . ASP A 1 316 ? -13.035 9.708 31.968 1.00 96.44 316 ASP A O 1
ATOM 2440 N N . ARG A 1 317 ? -13.974 10.742 30.204 1.00 96.00 317 ARG A N 1
ATOM 2441 C CA . ARG A 1 317 ? -15.327 10.839 30.795 1.00 96.00 317 ARG A CA 1
ATOM 2442 C C . ARG A 1 317 ? -15.888 9.501 31.235 1.00 96.00 317 ARG A C 1
ATOM 2444 O O . ARG A 1 317 ? -16.357 9.354 32.361 1.00 96.00 317 ARG A O 1
ATOM 2451 N N . LYS A 1 318 ? -15.833 8.501 30.355 1.00 96.50 318 LYS A N 1
ATOM 2452 C CA . LYS A 1 318 ? -16.357 7.155 30.642 1.00 96.50 318 LYS A CA 1
ATOM 2453 C C . LYS A 1 318 ? -15.602 6.478 31.784 1.00 96.50 318 LYS A C 1
ATOM 2455 O O . LYS A 1 318 ? -16.176 5.650 32.494 1.00 96.50 318 LYS A O 1
ATOM 2460 N N . LEU A 1 319 ? -14.335 6.841 31.964 1.00 96.81 319 LEU A N 1
ATOM 2461 C CA . LEU A 1 319 ? -13.456 6.350 33.019 1.00 96.81 319 LEU A CA 1
ATOM 2462 C C . LEU A 1 319 ? -13.467 7.225 34.284 1.00 96.81 319 LEU A C 1
ATOM 2464 O O . LEU A 1 319 ? -12.686 6.958 35.203 1.00 96.81 319 LEU A O 1
ATOM 2468 N N . GLY A 1 320 ? -14.313 8.260 34.358 1.00 93.88 320 GLY A N 1
ATOM 2469 C CA . GLY A 1 320 ? -14.348 9.192 35.489 1.00 93.88 320 GLY A CA 1
ATOM 24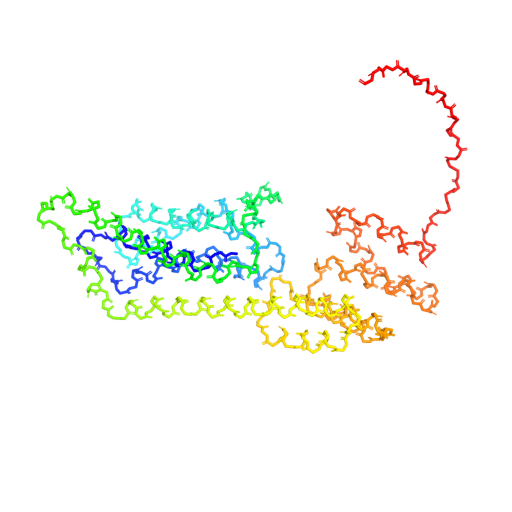70 C C . GLY A 1 320 ? -12.974 9.796 35.794 1.00 93.88 320 GLY A C 1
ATOM 2471 O O . GLY A 1 320 ? -12.604 9.902 36.960 1.00 93.88 320 GLY A O 1
ATOM 2472 N N . LEU A 1 321 ? -12.172 10.041 34.752 1.00 86.62 321 LEU A N 1
ATOM 2473 C CA . LEU A 1 321 ? -10.836 10.640 34.838 1.00 86.62 321 LEU A CA 1
ATOM 2474 C C . LEU A 1 321 ? -10.862 12.150 34.589 1.00 86.62 321 LEU A C 1
ATOM 2476 O O . LEU A 1 321 ? -9.820 12.792 34.698 1.00 86.62 321 LEU A O 1
ATOM 2480 N N . GLU A 1 322 ? -12.025 12.724 34.263 1.00 76.69 322 GLU A N 1
ATOM 2481 C CA . GLU A 1 322 ? -12.160 14.176 34.247 1.00 76.69 322 GLU A CA 1
ATOM 2482 C C . GLU A 1 322 ? -11.777 14.712 35.627 1.00 76.69 322 GLU A C 1
ATOM 2484 O O . GLU A 1 322 ? -12.373 14.345 36.644 1.00 76.69 322 GLU A O 1
ATOM 2489 N N . GLN A 1 323 ? -10.763 15.581 35.657 1.00 58.19 323 GLN A N 1
ATOM 2490 C CA . GLN A 1 323 ? -10.581 16.440 36.811 1.00 58.19 323 GLN A CA 1
ATOM 2491 C C . GLN A 1 323 ? -11.884 17.224 36.959 1.00 58.19 323 GLN A C 1
ATOM 2493 O O . GLN A 1 323 ? -12.344 17.792 35.959 1.00 58.19 323 GLN A O 1
ATOM 2498 N N . PRO A 1 324 ? -12.506 17.245 38.152 1.00 52.53 324 PRO A N 1
ATOM 2499 C CA . PRO A 1 324 ? -13.608 18.154 38.382 1.00 52.53 324 PRO A CA 1
ATOM 2500 C C . PRO A 1 324 ? -13.111 19.522 37.943 1.00 52.53 324 PRO A C 1
ATOM 2502 O O . PRO A 1 324 ? -12.069 19.988 38.402 1.00 52.53 324 PRO A O 1
ATOM 2505 N N . THR A 1 325 ? -13.813 20.126 36.991 1.00 56.41 325 THR A N 1
ATOM 2506 C CA . THR A 1 325 ? -13.576 21.489 36.519 1.00 56.41 325 THR A CA 1
ATOM 2507 C C . THR A 1 325 ? -14.010 22.435 37.640 1.00 56.41 325 THR A C 1
ATOM 2509 O O . THR A 1 325 ? -14.923 23.243 37.514 1.00 56.41 325 THR A O 1
ATOM 2512 N N . SER A 1 326 ? -13.407 22.282 38.816 1.00 48.06 326 SER A N 1
ATOM 2513 C CA . SER A 1 326 ? -13.519 23.216 39.908 1.00 48.06 326 SER A CA 1
ATOM 2514 C C . SER A 1 326 ? -12.740 24.458 39.492 1.00 48.06 326 SER A C 1
ATOM 2516 O O . SER A 1 326 ? -11.514 24.450 39.461 1.00 48.06 326 SER A O 1
ATOM 2518 N N . MET A 1 327 ? -13.498 25.516 39.203 1.00 48.38 327 MET A N 1
ATOM 2519 C CA . MET A 1 327 ? -13.081 26.919 39.249 1.00 48.38 327 MET A CA 1
ATOM 2520 C C . MET A 1 327 ? -12.219 27.444 38.086 1.00 48.38 327 MET A C 1
ATOM 2522 O O . MET A 1 327 ? -11.044 27.744 38.239 1.00 48.38 327 MET A O 1
ATOM 2526 N N . SER A 1 328 ? -12.865 27.735 36.955 1.00 45.69 328 SER A N 1
ATOM 2527 C CA . SER A 1 328 ? -12.561 28.969 36.206 1.00 45.69 328 SER A CA 1
ATOM 2528 C C . SER A 1 328 ? -13.849 29.587 35.654 1.00 45.69 328 SER A C 1
ATOM 2530 O O . SER A 1 328 ? -13.999 29.888 34.475 1.00 45.69 328 SER A O 1
ATOM 2532 N N . ALA A 1 329 ? -14.832 29.736 36.545 1.00 52.28 329 ALA A N 1
ATOM 2533 C CA . ALA A 1 329 ? -15.949 30.652 36.366 1.00 52.28 329 ALA A CA 1
ATOM 2534 C C . ALA A 1 329 ? -15.584 31.973 37.061 1.00 52.28 329 ALA A C 1
ATOM 2536 O O . ALA A 1 329 ? -16.084 32.281 38.137 1.00 52.28 329 ALA A O 1
ATOM 2537 N N . ALA A 1 330 ? -14.637 32.708 36.479 1.00 52.41 330 ALA A N 1
ATOM 2538 C CA . ALA A 1 330 ? -14.362 34.103 36.819 1.00 52.41 330 ALA A CA 1
ATOM 2539 C C . ALA A 1 330 ? -13.699 34.813 35.628 1.00 52.41 330 ALA A C 1
ATOM 2541 O O . ALA A 1 330 ? -12.641 35.418 35.753 1.00 52.41 330 ALA A O 1
ATOM 2542 N N . VAL A 1 331 ? -14.318 34.734 34.450 1.00 51.53 331 VAL A N 1
ATOM 2543 C CA . VAL A 1 331 ? -14.112 35.753 33.417 1.00 51.53 331 VAL A CA 1
ATOM 2544 C C . VAL A 1 331 ? -15.441 36.470 33.279 1.00 51.53 331 VAL A C 1
ATOM 2546 O O . VAL A 1 331 ? -16.404 35.942 32.726 1.00 51.53 331 VAL A O 1
ATOM 2549 N N . ALA A 1 332 ? -15.502 37.643 33.906 1.00 53.50 332 ALA A N 1
ATOM 2550 C CA . ALA A 1 332 ? -16.607 38.572 33.781 1.00 53.50 332 ALA A CA 1
ATOM 2551 C C . ALA A 1 332 ? -16.856 38.894 32.293 1.00 53.50 332 ALA A C 1
ATOM 2553 O O . ALA A 1 332 ? -15.897 38.975 31.519 1.00 53.50 332 ALA A O 1
ATOM 2554 N N . PRO A 1 333 ? -18.113 39.096 31.872 1.00 54.00 333 PRO A N 1
ATOM 2555 C CA . PRO A 1 333 ? -18.409 39.509 30.511 1.00 54.00 333 PRO A CA 1
ATOM 2556 C C . PRO A 1 333 ? -17.920 40.949 30.301 1.00 54.00 333 PRO A C 1
ATOM 2558 O O . PRO A 1 333 ? -18.586 41.906 30.690 1.00 54.00 333 PRO A O 1
ATOM 2561 N N . SER A 1 334 ? -16.755 41.117 29.673 1.00 57.56 334 SER A N 1
ATOM 2562 C CA . SER A 1 334 ? -16.395 42.397 29.064 1.00 57.56 334 SER A CA 1
ATOM 2563 C C . SER A 1 334 ? -17.275 42.595 27.837 1.00 57.56 334 SER A C 1
ATOM 2565 O O . SER A 1 334 ? -17.179 41.856 26.858 1.00 57.56 334 SER A O 1
ATOM 2567 N N . ALA A 1 335 ? -18.162 43.582 27.928 1.00 56.91 335 ALA A N 1
ATOM 2568 C CA . ALA A 1 335 ? -18.994 44.057 26.839 1.00 56.91 335 ALA A CA 1
ATOM 2569 C C . ALA A 1 335 ? -18.128 44.383 25.612 1.00 56.91 335 ALA A C 1
ATOM 2571 O O . ALA A 1 335 ? -17.339 45.326 25.633 1.00 56.91 335 ALA A O 1
ATOM 2572 N N . VAL A 1 336 ? -18.283 43.605 24.540 1.00 59.41 336 VAL A N 1
ATOM 2573 C CA . VAL A 1 336 ? -17.777 43.968 23.216 1.00 59.41 336 VAL A CA 1
ATOM 2574 C C . VAL A 1 336 ? -18.941 44.557 22.437 1.00 59.41 336 VAL A C 1
ATOM 2576 O O . VAL A 1 336 ? -19.851 43.859 21.995 1.00 59.41 336 VAL A O 1
ATOM 2579 N N . THR A 1 337 ? -18.912 45.878 22.318 1.00 57.66 337 THR A N 1
ATOM 2580 C CA . THR A 1 337 ? -19.722 46.680 21.408 1.00 57.66 337 THR A CA 1
ATOM 2581 C C . THR A 1 337 ? -19.398 46.266 19.971 1.00 57.66 337 THR A C 1
ATOM 2583 O O . THR A 1 337 ? -18.262 46.405 19.523 1.00 57.66 337 THR A O 1
ATOM 2586 N N . VAL A 1 338 ? -20.390 45.752 19.244 1.00 54.16 338 VAL A N 1
ATOM 2587 C CA . VAL A 1 338 ? -20.290 45.485 17.803 1.00 54.16 338 VAL A CA 1
ATOM 2588 C C . VAL A 1 338 ? -20.602 46.787 17.057 1.00 54.16 338 VAL A C 1
ATOM 2590 O O . VAL A 1 338 ? -21.695 47.323 17.252 1.00 54.16 338 VAL A O 1
ATOM 2593 N N . PRO A 1 339 ? -19.701 47.321 16.211 1.00 49.47 339 PRO A N 1
ATOM 2594 C CA . PRO A 1 339 ? -20.060 48.388 15.297 1.00 49.47 339 PRO A CA 1
ATOM 2595 C C . PRO A 1 339 ? -20.798 47.800 14.092 1.00 49.47 339 PRO A C 1
ATOM 2597 O O . PRO A 1 339 ? -20.345 46.856 13.445 1.00 49.47 339 PRO A O 1
ATOM 2600 N N . SER A 1 340 ? -21.954 48.384 13.810 1.00 60.50 340 SER A N 1
ATOM 2601 C CA . SER A 1 340 ? -22.734 48.206 12.594 1.00 60.50 340 SER A CA 1
ATOM 2602 C C . SER A 1 340 ? -21.998 48.790 11.380 1.00 60.50 340 SER A C 1
ATOM 2604 O O . SER A 1 340 ? -21.530 49.927 11.413 1.00 60.50 340 SER A O 1
ATOM 2606 N N . GLY A 1 341 ? -21.937 48.028 10.286 1.00 33.34 341 GLY A N 1
ATOM 2607 C CA . GLY A 1 341 ? -21.449 48.482 8.980 1.00 33.34 341 GLY A CA 1
ATOM 2608 C C . GLY A 1 341 ? -21.966 47.583 7.845 1.00 33.34 341 GLY A C 1
ATOM 2609 O O . GLY A 1 341 ? -22.256 46.422 8.118 1.00 33.34 341 GLY A O 1
ATOM 2610 N N . PRO A 1 342 ? -22.162 48.117 6.623 1.00 47.69 342 PRO A N 1
ATOM 2611 C CA . PRO A 1 342 ? -23.429 47.995 5.883 1.00 47.69 342 PRO A CA 1
ATOM 2612 C C . PRO A 1 342 ? -23.312 47.102 4.605 1.00 47.69 342 PRO A C 1
ATOM 2614 O O . PRO A 1 342 ? -22.269 46.477 4.435 1.00 47.69 342 PRO A O 1
ATOM 2617 N N . PRO A 1 343 ? -24.374 46.999 3.766 1.00 48.94 343 PRO A N 1
ATOM 2618 C CA . PRO A 1 343 ? -25.017 45.763 3.278 1.00 48.94 343 PRO A CA 1
ATOM 2619 C C . PRO A 1 343 ? -24.225 44.855 2.334 1.00 48.94 343 PRO A C 1
ATOM 2621 O O . PRO A 1 343 ? -23.455 45.374 1.493 1.00 48.94 343 PRO A O 1
#

Foldseek 3Di:
DLLLLLLLLLQLLLLVLADLVGFPAQLLCSSVLSSVLSCVLQVQQVVVCVVDPDPSNLVSLEPVVLQVSLQVQLVVCCVHGVDDSVSSSVSSSSSSVSSSVVVLACWFHPHHPPVDPDGRHPNNDPPLVNLVCSVVVSVVVSVVVVVVVCVVVVVPPDPPSPCRSVVSVVVSPVSSVVSSVVVSVVSSVLVVLVSQLVVLQVVLVVCVVVLVLVVSLVSLVVSVVGDADSQNLPSLQSNLVSCVSVVNLVSSLVSLVVSCVRHVPPLVSLLVQLQSLLPDPDDLVRSCVRNVVSLVCLVPPVPPPPCSVVSSVVSCVSSVVDDPPPDPPPDPDDDDDDDDDDD